Protein AF-A0A416Z8F8-F1 (afdb_monomer)

pLDDT: mean 93.81, std 5.8, range [64.12, 98.81]

Radius of gyration: 22.12 Å; Cα contacts (8 Å, |Δi|>4): 470; chains: 1; bounding box: 51×38×60 Å

Nearest PDB structures (foldseek):
  2fia-assembly1_A  TM=8.815E-01  e=7.615E-10  Enterococcus faecalis V583
  1j4j-assembly2_B  TM=7.066E-01  e=5.578E-10  Pseudomonas amygdali pv. tabaci
  8iym-assembly3_C  TM=8.122E-01  e=6.737E-08  Helicobacter pylori 26695
  8iym-assembly1_A  TM=7.956E-01  e=7.630E-08  Helicobacter pylori 26695
  7ypv-assembly1_B  TM=6.732E-01  e=1.611E-07  Streptomyces lavendulae subsp. lavendulae

Foldseek 3Di:
DKDKDFDDPVCLVLVQVLVVQVQVCVVVVVFQFQDHPPQPDHSVVQVVLSVVSQKMFIDDPNHTFWIKGKDLDDDPLCPPFPDPDDDPSQQEIEIGDTTGRPPDPDPCSSVVVVVVNCVVSVVSNHQKYKYKTFPRRVVVVVVVVVVVKDFRAWTQDCDRNNHRTGITMIMDGHFQKDWDALVCLVLCLLQQVQVQVVCLVPPPVQNPCPPVDDSVVVSNVVSVCRVVVQKIKMFGADPVGTQWIWMWGDDPVRDTDTDDTTGHPVCPPVCNSVD

Solvent-accessible surface area (backbone atoms only — not comparable to full-atom values): 15498 Å² total; per-residue (Å²): 120,74,50,75,46,74,55,55,83,86,46,47,66,51,52,40,50,38,42,54,48,47,36,50,32,35,78,70,63,77,40,50,61,79,63,44,82,98,60,34,77,47,60,68,55,53,52,55,28,45,75,72,68,28,24,31,32,31,34,43,89,90,38,72,44,28,37,32,33,54,44,58,74,75,60,76,82,56,65,92,56,74,63,95,64,94,69,62,57,79,28,32,29,28,57,40,77,74,45,61,31,81,82,54,88,66,86,58,56,65,59,53,50,54,52,48,52,55,53,52,24,49,77,60,64,17,44,36,38,40,37,72,44,35,65,73,19,58,67,59,54,53,52,40,44,75,72,63,33,40,79,65,50,72,41,80,39,69,54,76,86,40,73,83,36,44,36,30,36,31,41,36,75,55,77,56,64,44,75,64,56,38,89,52,31,68,67,46,50,67,42,54,50,52,51,23,58,50,40,29,71,72,38,90,89,36,58,81,47,46,64,87,56,57,69,68,62,52,32,50,52,52,17,50,30,40,71,71,64,41,32,51,42,38,32,34,49,52,100,93,39,67,47,24,39,36,31,33,38,52,43,98,84,81,49,68,44,83,76,44,79,45,57,34,79,92,54,56,91,71,54,63,90,78,109

Sequence (275 aa):
MSTIRKAACADLDAVCRIYDQIHTAEERGEAAIGWQRGVYPERETAEAALARGDLFVQEQNGEIVGTAILNQTQVDSYAGANWRYDAPDSEVMVLHTLVIDPEAKSRGLGRAFAAFYEGYALAHGCRYLRIDTNARNARARRFYQKLGYAEIGVVPCMFNGIAGVQLVLLEKRLPPLRQITADEAPRLRACVQALSEHHNRVSVNFKGSYPSRPYDKTLSLFAQALEENVSRIAVIEEDSGIVGFCKVDLHGDGTGKLDYLVVLPQCRGRKYGKA

Secondary structure (DSSP, 8-state):
-EEEEE--GGGHHHHHHHHHHHHHHHHTTS-----BTTTBS-HHHHHHHHHHT-EEEEEETTEEEEEEEEES---GGGTT---SS---GGGEEEEEEEEE-TT---TTHHHHHHHHHHHHHHHTT--EEEEEEETT-HHHHHHHHHHTPEEEEEEEEEETTEEEEEEEEEEEEPP-EEEPPGGGGGGGHHHHHHHHHHHHHH-SSSTTTSSSS-HHHHHHHHHHHHHTTSEEEEEEEETTEEEEEEEEEEPTTS-EEEEEEEE-GGGTTSSTTT-

Mean predicted aligned error: 5.48 Å

Structure (mmCIF, N/CA/C/O backbone):
data_AF-A0A416Z8F8-F1
#
_entry.id   AF-A0A416Z8F8-F1
#
loop_
_atom_site.group_PDB
_atom_site.id
_atom_site.type_symbol
_atom_site.label_atom_id
_atom_site.label_alt_id
_atom_site.label_comp_id
_atom_site.label_asym_id
_atom_site.label_entity_id
_atom_site.label_seq_id
_atom_site.pdbx_PDB_ins_code
_atom_site.Cartn_x
_atom_site.Cartn_y
_atom_site.Cartn_z
_atom_site.occupancy
_atom_site.B_iso_or_equiv
_atom_site.auth_seq_id
_atom_site.auth_comp_id
_atom_site.auth_asym_id
_atom_site.auth_atom_id
_atom_site.pdbx_PDB_model_num
ATOM 1 N N . MET A 1 1 ? -11.459 12.961 -8.371 1.00 71.62 1 MET A N 1
ATOM 2 C CA . MET A 1 1 ? -10.818 12.047 -7.390 1.00 71.62 1 MET A CA 1
ATOM 3 C C . MET A 1 1 ? -10.063 10.978 -8.168 1.00 71.62 1 MET A C 1
ATOM 5 O O . MET A 1 1 ? -10.473 10.707 -9.287 1.00 71.62 1 MET A O 1
ATOM 9 N N . SER A 1 2 ? -8.968 10.424 -7.636 1.00 87.38 2 SER A N 1
ATOM 10 C CA . SER A 1 2 ? -8.315 9.254 -8.248 1.00 87.38 2 SER A CA 1
ATOM 11 C C . SER A 1 2 ? -8.727 7.976 -7.528 1.00 87.38 2 SER A C 1
ATOM 13 O O . SER A 1 2 ? -8.764 7.978 -6.296 1.00 87.38 2 SER A O 1
ATOM 15 N N . THR A 1 3 ? -8.962 6.903 -8.267 1.00 94.88 3 THR A N 1
ATOM 16 C CA . THR A 1 3 ? -9.267 5.562 -7.755 1.00 94.88 3 THR A CA 1
ATOM 17 C C . THR A 1 3 ? -8.143 4.602 -8.131 1.00 94.88 3 THR A C 1
ATOM 19 O O . THR A 1 3 ? -7.443 4.816 -9.116 1.00 94.88 3 THR A O 1
ATOM 22 N N . ILE A 1 4 ? -7.919 3.568 -7.320 1.00 98.00 4 ILE A N 1
ATOM 23 C CA . ILE A 1 4 ? -6.961 2.500 -7.627 1.00 98.00 4 ILE A CA 1
ATOM 24 C C . ILE A 1 4 ? -7.729 1.188 -7.611 1.00 98.00 4 ILE A C 1
ATOM 26 O O . ILE A 1 4 ? -8.494 0.930 -6.680 1.00 98.00 4 ILE A O 1
ATOM 30 N N . ARG A 1 5 ? -7.560 0.392 -8.662 1.00 97.69 5 ARG A N 1
ATOM 31 C CA . ARG A 1 5 ? -8.297 -0.855 -8.884 1.00 97.69 5 ARG A CA 1
ATOM 32 C C . ARG A 1 5 ? -7.417 -1.874 -9.597 1.00 97.69 5 ARG A C 1
ATOM 34 O O . ARG A 1 5 ? -6.406 -1.507 -10.194 1.00 97.69 5 ARG A O 1
ATOM 41 N N . LYS A 1 6 ? -7.818 -3.148 -9.556 1.00 98.38 6 LYS A N 1
ATOM 42 C CA . LYS A 1 6 ? -7.245 -4.151 -10.460 1.00 98.38 6 LYS A CA 1
ATOM 43 C C . LYS A 1 6 ? -7.457 -3.709 -11.909 1.00 98.38 6 LYS A C 1
ATOM 45 O O . LYS A 1 6 ? -8.498 -3.129 -12.241 1.00 98.38 6 LYS A O 1
ATOM 50 N N . ALA A 1 7 ? -6.455 -3.959 -12.737 1.00 98.50 7 ALA A N 1
ATOM 51 C CA . ALA A 1 7 ? -6.528 -3.707 -14.163 1.00 98.50 7 ALA A CA 1
ATOM 52 C C . ALA A 1 7 ? -7.478 -4.702 -14.845 1.00 98.50 7 ALA A C 1
ATOM 54 O O . ALA A 1 7 ? -7.629 -5.845 -14.410 1.00 98.50 7 ALA A O 1
ATOM 55 N N . ALA A 1 8 ? -8.096 -4.258 -15.930 1.00 98.25 8 ALA A N 1
ATOM 56 C CA . ALA A 1 8 ? -8.807 -5.073 -16.901 1.00 98.25 8 ALA A CA 1
ATOM 57 C C . ALA A 1 8 ? -8.028 -5.090 -18.225 1.00 98.25 8 ALA A C 1
ATOM 59 O O . ALA A 1 8 ? -7.151 -4.257 -18.450 1.00 98.25 8 ALA A O 1
ATOM 60 N N . CYS A 1 9 ? -8.384 -5.992 -19.145 1.00 98.31 9 CYS A N 1
ATOM 61 C CA . CYS A 1 9 ? -7.736 -6.067 -20.463 1.00 98.31 9 CYS A CA 1
ATOM 62 C C . CYS A 1 9 ? -7.759 -4.727 -21.217 1.00 98.31 9 CYS A C 1
ATOM 64 O O . CYS A 1 9 ? -6.795 -4.394 -21.897 1.00 98.31 9 CYS A O 1
ATOM 66 N N . ALA A 1 10 ? -8.830 -3.943 -21.056 1.00 98.12 10 ALA A N 1
ATOM 67 C CA . ALA A 1 10 ? -8.974 -2.631 -21.685 1.00 98.12 10 ALA A CA 1
ATOM 68 C C . ALA A 1 10 ? -7.966 -1.579 -21.176 1.00 98.12 10 ALA A C 1
ATOM 70 O O . ALA A 1 10 ? -7.756 -0.574 -21.846 1.00 98.12 10 ALA A O 1
ATOM 71 N N . ASP A 1 11 ? -7.329 -1.796 -20.019 1.00 98.56 11 ASP A N 1
ATOM 72 C CA . ASP A 1 11 ? -6.343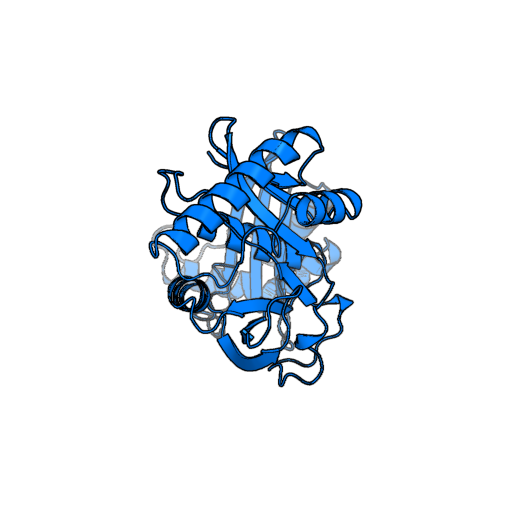 -0.860 -19.468 1.00 98.56 11 ASP A CA 1
ATOM 73 C C . ASP A 1 11 ? -4.924 -1.089 -20.028 1.00 98.56 11 ASP A C 1
ATOM 75 O O . ASP A 1 11 ? -4.052 -0.239 -19.838 1.00 98.56 11 ASP A O 1
ATOM 79 N N . LEU A 1 12 ? -4.665 -2.218 -20.708 1.00 98.69 12 LEU A N 1
ATOM 80 C CA . LEU A 1 12 ? -3.314 -2.610 -21.141 1.00 98.69 12 LEU A CA 1
ATOM 81 C C . LEU A 1 12 ? -2.660 -1.578 -22.058 1.00 98.69 12 LEU A C 1
ATOM 83 O O . LEU A 1 12 ? -1.484 -1.272 -21.878 1.00 98.69 12 LEU A O 1
ATOM 87 N N . ASP A 1 13 ? -3.411 -1.008 -22.999 1.00 98.56 13 ASP A N 1
ATOM 88 C CA . ASP A 1 13 ? -2.882 0.001 -23.921 1.00 98.56 13 ASP A CA 1
ATOM 89 C C . ASP A 1 13 ? -2.405 1.246 -23.161 1.00 98.56 13 ASP A C 1
ATOM 91 O O . ASP A 1 13 ? -1.333 1.786 -23.438 1.00 98.56 13 ASP A O 1
ATOM 95 N N . ALA A 1 14 ? -3.155 1.664 -22.138 1.00 98.44 14 ALA A N 1
ATOM 96 C CA . ALA A 1 14 ? -2.778 2.796 -21.304 1.00 98.44 14 ALA A CA 1
ATOM 97 C C . ALA A 1 14 ? -1.584 2.473 -20.390 1.00 98.44 14 ALA A C 1
ATOM 99 O O . ALA A 1 14 ? -0.729 3.331 -20.183 1.00 98.44 14 ALA A O 1
ATOM 100 N N . VAL A 1 15 ? -1.484 1.241 -19.882 1.00 98.75 15 VAL A N 1
ATOM 101 C CA . VAL A 1 15 ? -0.316 0.773 -19.118 1.00 98.75 15 VAL A CA 1
ATOM 102 C C . VAL A 1 15 ? 0.945 0.766 -19.988 1.00 98.75 15 VAL A C 1
ATOM 104 O O . VAL A 1 15 ? 1.967 1.305 -19.565 1.00 98.75 15 VAL A O 1
ATOM 107 N N . CYS A 1 16 ? 0.866 0.235 -21.212 1.00 98.38 16 CYS A N 1
ATOM 108 C CA . CYS A 1 16 ? 1.988 0.218 -22.157 1.00 98.38 16 CYS A CA 1
ATOM 109 C C . CYS A 1 16 ? 2.444 1.638 -22.504 1.00 98.38 16 CYS A C 1
ATOM 111 O O . CYS A 1 16 ? 3.634 1.933 -22.459 1.00 98.38 16 CYS A O 1
ATOM 113 N N . ARG A 1 17 ? 1.495 2.554 -22.739 1.00 98.38 17 ARG A N 1
ATOM 114 C CA . ARG A 1 17 ? 1.790 3.975 -22.962 1.00 98.38 17 ARG A CA 1
ATOM 115 C C . ARG A 1 17 ? 2.578 4.594 -21.799 1.00 98.38 17 ARG A C 1
ATOM 117 O O . ARG A 1 17 ? 3.519 5.345 -22.039 1.00 98.38 17 ARG A O 1
ATOM 124 N N . ILE A 1 18 ? 2.225 4.276 -20.550 1.00 98.44 18 ILE A N 1
ATOM 125 C CA . ILE A 1 18 ? 2.954 4.769 -19.369 1.00 98.44 18 ILE A CA 1
ATOM 126 C C . ILE A 1 18 ? 4.379 4.198 -19.320 1.00 98.44 18 ILE A C 1
ATOM 128 O O . ILE A 1 18 ? 5.312 4.937 -18.995 1.00 98.44 18 ILE A O 1
ATOM 132 N N . TYR A 1 19 ? 4.565 2.914 -19.648 1.00 98.44 19 TYR A N 1
ATOM 133 C CA . TYR A 1 19 ? 5.898 2.305 -19.761 1.00 98.44 19 TYR A CA 1
ATOM 134 C C . TYR A 1 19 ? 6.739 3.009 -20.832 1.00 98.44 19 TYR A C 1
ATOM 136 O O . TYR A 1 19 ? 7.840 3.479 -20.538 1.00 98.44 19 TYR A O 1
ATOM 144 N N . ASP A 1 20 ? 6.173 3.228 -22.018 1.00 98.12 20 ASP A N 1
ATOM 145 C CA . ASP A 1 20 ? 6.852 3.926 -23.107 1.00 98.12 20 ASP A CA 1
ATOM 146 C C . ASP A 1 20 ? 7.263 5.356 -22.738 1.00 98.12 20 ASP A C 1
ATOM 148 O O . ASP A 1 20 ? 8.359 5.810 -23.092 1.00 98.12 20 ASP A O 1
ATOM 152 N N . GLN A 1 21 ? 6.402 6.081 -22.022 1.00 97.81 21 GLN A N 1
ATOM 153 C CA . GLN A 1 21 ? 6.686 7.440 -21.566 1.00 97.81 21 GLN A CA 1
ATOM 154 C C . GLN A 1 21 ? 7.805 7.470 -20.527 1.00 97.81 21 GLN A C 1
ATOM 156 O O . GLN A 1 21 ? 8.687 8.326 -20.611 1.00 97.81 21 GLN A O 1
ATOM 161 N N . ILE A 1 22 ? 7.810 6.548 -19.557 1.00 97.25 22 ILE A N 1
ATOM 162 C CA . ILE A 1 22 ? 8.874 6.529 -18.550 1.00 97.25 22 ILE A CA 1
ATOM 163 C C . ILE A 1 22 ? 10.210 6.061 -19.141 1.00 97.25 22 ILE A C 1
ATOM 165 O O . ILE A 1 22 ? 11.249 6.597 -18.758 1.00 97.25 22 ILE A O 1
ATOM 169 N N . HIS A 1 23 ? 10.205 5.149 -20.120 1.00 98.19 23 HIS A N 1
ATOM 170 C CA . HIS A 1 23 ? 11.405 4.824 -20.896 1.00 98.19 23 HIS A CA 1
ATOM 171 C C . HIS A 1 23 ? 11.905 6.035 -21.679 1.00 98.19 23 HIS A C 1
ATOM 173 O O . HIS A 1 23 ? 13.094 6.329 -21.638 1.00 98.19 23 HIS A O 1
ATOM 179 N N . THR A 1 24 ? 11.006 6.793 -22.313 1.00 98.00 24 THR A N 1
ATOM 180 C CA . THR A 1 24 ? 11.371 8.028 -23.029 1.00 98.00 24 THR A CA 1
ATOM 181 C C . THR A 1 24 ? 12.021 9.040 -22.083 1.00 98.00 24 THR A C 1
ATOM 183 O O . THR A 1 24 ? 13.030 9.656 -22.422 1.00 98.00 24 THR A O 1
ATOM 186 N N . ALA A 1 25 ? 11.471 9.201 -20.877 1.00 96.81 25 ALA A N 1
ATOM 187 C CA . ALA A 1 25 ? 12.042 10.072 -19.854 1.00 96.81 25 ALA A CA 1
ATOM 188 C C . ALA A 1 25 ? 13.426 9.581 -19.380 1.00 96.81 25 ALA A C 1
ATOM 190 O O . ALA A 1 25 ? 14.315 10.399 -19.144 1.00 96.81 25 ALA A O 1
ATOM 191 N N . GLU A 1 26 ? 13.637 8.265 -19.264 1.00 96.38 26 GLU A N 1
ATOM 192 C CA . GLU A 1 26 ? 14.948 7.672 -18.959 1.00 96.38 26 GLU A CA 1
ATOM 193 C C . GLU A 1 26 ? 15.966 7.954 -20.075 1.00 96.38 26 GLU A C 1
ATOM 195 O O . GLU A 1 26 ? 17.070 8.421 -19.805 1.00 96.38 26 GLU A O 1
ATOM 200 N N . GLU A 1 27 ? 15.582 7.724 -21.333 1.00 97.88 27 GLU A N 1
ATOM 201 C CA . GLU A 1 27 ? 16.415 7.928 -22.527 1.00 97.88 27 GLU A CA 1
ATOM 202 C C . GLU A 1 27 ? 16.825 9.400 -22.696 1.00 97.88 27 GLU A C 1
ATOM 204 O O . GLU A 1 27 ? 17.933 9.696 -23.144 1.00 97.88 27 GLU A O 1
ATOM 209 N N . ARG A 1 28 ? 15.957 10.332 -22.286 1.00 97.19 28 ARG A N 1
ATOM 210 C CA . ARG A 1 28 ? 16.229 11.779 -22.271 1.00 97.19 28 ARG A CA 1
ATOM 211 C C . ARG A 1 28 ? 17.005 12.257 -21.039 1.00 97.19 28 ARG A C 1
ATOM 213 O O . ARG A 1 28 ? 17.372 13.428 -20.977 1.00 97.19 28 ARG A O 1
ATOM 220 N N . GLY A 1 29 ? 17.246 11.391 -20.052 1.00 94.88 29 GLY A N 1
ATOM 221 C CA . GLY A 1 29 ? 17.891 11.756 -18.785 1.00 94.88 29 GLY A CA 1
ATOM 222 C C . GLY A 1 29 ? 17.014 12.593 -17.842 1.00 94.88 29 GLY A C 1
ATOM 223 O O . GLY A 1 29 ? 17.516 13.188 -16.888 1.00 94.88 29 GLY A O 1
ATOM 224 N N . GLU A 1 30 ? 15.706 12.649 -18.091 1.00 94.19 30 GLU A N 1
ATOM 225 C CA . GLU A 1 30 ? 14.706 13.302 -17.234 1.00 94.19 30 GLU A CA 1
ATOM 226 C C . GLU A 1 30 ? 14.327 12.409 -16.035 1.00 94.19 30 GLU A C 1
ATOM 228 O O . GLU A 1 30 ? 13.902 12.890 -14.977 1.00 94.19 30 GLU A O 1
ATOM 233 N N . ALA A 1 31 ? 14.517 11.097 -16.193 1.00 93.38 31 ALA A N 1
ATOM 234 C CA . ALA A 1 31 ? 14.414 10.077 -15.162 1.00 93.38 31 ALA A CA 1
ATOM 235 C C . ALA A 1 31 ? 15.747 9.315 -15.001 1.00 93.38 31 ALA A C 1
ATOM 237 O O . ALA A 1 31 ? 16.661 9.433 -15.812 1.00 93.38 31 ALA A O 1
ATOM 238 N N . ALA A 1 32 ? 15.870 8.583 -13.892 1.00 94.00 32 ALA A N 1
ATOM 239 C CA . ALA A 1 32 ? 17.014 7.711 -13.607 1.00 94.00 32 ALA A CA 1
ATOM 240 C C . ALA A 1 32 ? 16.530 6.433 -12.903 1.00 94.00 32 ALA A C 1
ATOM 242 O O . ALA A 1 32 ? 16.957 6.098 -11.797 1.00 94.00 32 ALA A O 1
ATOM 243 N N . ILE A 1 33 ? 15.541 5.771 -13.490 1.00 94.12 33 ILE A N 1
ATOM 244 C CA . ILE A 1 33 ? 14.810 4.655 -12.900 1.00 94.12 33 ILE A CA 1
ATOM 245 C C . ILE A 1 33 ? 15.509 3.305 -13.056 1.00 94.12 33 ILE A C 1
ATOM 247 O O . ILE A 1 33 ? 15.303 2.441 -12.206 1.00 94.12 33 ILE A O 1
ATOM 251 N N . GLY A 1 34 ? 16.378 3.126 -14.057 1.00 94.62 34 GLY A N 1
ATOM 252 C CA . GLY A 1 34 ? 17.062 1.840 -14.260 1.00 94.62 34 GLY A CA 1
ATOM 253 C C . GLY A 1 34 ? 16.463 0.927 -15.320 1.00 94.62 34 GLY A C 1
ATOM 254 O O . GLY A 1 34 ? 17.020 -0.143 -15.536 1.00 94.62 34 GLY A O 1
ATOM 255 N N . TRP A 1 35 ? 15.350 1.312 -15.938 1.00 96.25 35 TRP A N 1
ATOM 256 C CA . TRP A 1 35 ? 14.627 0.496 -16.915 1.00 96.25 35 TRP A CA 1
ATOM 257 C C . TRP A 1 35 ? 15.127 0.740 -18.337 1.00 96.25 35 TRP A C 1
ATOM 259 O O . TRP A 1 35 ? 15.674 1.802 -18.634 1.00 96.25 35 TRP A O 1
ATOM 269 N N . GLN A 1 36 ? 14.971 -0.263 -19.196 1.00 97.06 36 GLN A N 1
ATOM 270 C CA . GLN A 1 36 ? 15.453 -0.249 -20.574 1.00 97.06 36 GLN A CA 1
ATOM 271 C C . GLN A 1 36 ? 14.318 -0.690 -21.494 1.00 97.06 36 GLN A C 1
ATOM 273 O O . GLN A 1 36 ? 13.746 -1.761 -21.287 1.00 97.06 36 GLN A O 1
ATOM 278 N N . ARG A 1 37 ? 14.015 0.133 -22.500 1.00 97.38 37 ARG A N 1
ATOM 279 C CA . ARG A 1 37 ? 13.029 -0.188 -23.533 1.00 97.38 37 ARG A CA 1
ATOM 280 C C . ARG A 1 37 ? 13.432 -1.449 -24.293 1.00 97.38 37 ARG A C 1
ATOM 282 O O . ARG A 1 37 ? 14.610 -1.647 -24.589 1.00 97.38 37 ARG A O 1
ATOM 289 N N . GLY A 1 38 ? 12.452 -2.280 -24.621 1.00 96.94 38 GLY A N 1
ATOM 290 C CA . GLY A 1 38 ? 12.638 -3.592 -25.234 1.00 96.94 38 GLY A CA 1
ATOM 291 C C . GLY A 1 38 ? 13.190 -4.647 -24.272 1.00 96.94 38 GLY A C 1
ATOM 292 O O . GLY A 1 38 ? 13.509 -5.748 -24.713 1.00 96.94 38 GLY A O 1
ATOM 293 N N . VAL A 1 39 ? 13.334 -4.322 -22.981 1.00 97.00 39 VAL A N 1
ATOM 294 C CA . VAL A 1 39 ? 13.837 -5.245 -21.952 1.00 97.00 39 VAL A CA 1
ATOM 295 C C . VAL A 1 39 ? 12.866 -5.310 -20.781 1.00 97.00 39 VAL A C 1
ATOM 297 O O . VAL A 1 39 ? 12.361 -6.386 -20.471 1.00 97.00 39 VAL A O 1
ATOM 300 N N . TYR A 1 40 ? 12.608 -4.180 -20.110 1.00 96.25 40 TYR A N 1
ATOM 301 C CA . TYR A 1 40 ? 11.735 -4.146 -18.938 1.00 96.25 40 TYR A CA 1
ATOM 302 C C . TYR A 1 40 ? 11.322 -2.724 -18.516 1.00 96.25 40 TYR A C 1
ATOM 304 O O . TYR A 1 40 ? 12.180 -1.833 -18.496 1.00 96.25 40 TYR A O 1
ATOM 312 N N . PRO A 1 41 ? 10.083 -2.519 -18.021 1.00 96.94 41 PRO A N 1
ATOM 313 C CA . PRO A 1 41 ? 8.911 -3.371 -18.224 1.00 96.94 41 PRO A CA 1
ATOM 314 C C . PRO A 1 41 ? 8.333 -3.157 -19.626 1.00 96.94 41 PRO A C 1
ATOM 316 O O . PRO A 1 41 ? 8.345 -2.042 -20.133 1.00 96.94 41 PRO A O 1
ATOM 319 N N . GLU A 1 42 ? 7.786 -4.212 -20.217 1.00 97.25 42 GLU A N 1
ATOM 320 C CA . GLU A 1 42 ? 7.173 -4.187 -21.554 1.00 97.25 42 GLU A CA 1
ATOM 321 C C . GLU A 1 42 ? 5.703 -4.626 -21.489 1.00 97.25 42 GLU A C 1
ATOM 323 O O . GLU A 1 42 ? 5.187 -4.971 -20.417 1.00 97.25 42 GLU A O 1
ATOM 328 N N . ARG A 1 43 ? 5.010 -4.644 -22.633 1.00 98.25 43 ARG A N 1
ATOM 329 C CA . ARG A 1 43 ? 3.621 -5.123 -22.727 1.00 98.25 43 ARG A CA 1
ATOM 330 C C . ARG A 1 43 ? 3.451 -6.507 -22.104 1.00 98.25 43 ARG A C 1
ATOM 332 O O . ARG A 1 43 ? 2.531 -6.713 -21.317 1.00 98.25 43 ARG A O 1
ATOM 339 N N . GLU A 1 44 ? 4.371 -7.422 -22.379 1.00 98.25 44 GLU A N 1
ATOM 340 C CA . GLU A 1 44 ? 4.363 -8.787 -21.855 1.00 98.25 44 GLU A CA 1
ATOM 341 C C . GLU A 1 44 ? 4.451 -8.803 -20.322 1.00 98.25 44 GLU A C 1
ATOM 343 O O . GLU A 1 44 ? 3.865 -9.668 -19.670 1.00 98.25 44 GLU A O 1
ATOM 348 N N . THR A 1 45 ? 5.132 -7.816 -19.722 1.00 97.88 45 THR A N 1
ATOM 349 C CA . THR A 1 45 ? 5.183 -7.654 -18.259 1.00 97.88 45 THR A CA 1
ATOM 350 C C . THR A 1 45 ? 3.792 -7.344 -17.704 1.00 97.88 45 THR A C 1
ATOM 352 O O . THR A 1 45 ? 3.363 -7.967 -16.729 1.00 97.88 45 THR A O 1
ATOM 355 N N . ALA A 1 46 ? 3.065 -6.422 -18.344 1.00 98.50 46 ALA A N 1
ATOM 356 C CA . ALA A 1 46 ? 1.705 -6.065 -17.953 1.00 98.50 46 ALA A CA 1
ATOM 357 C C . ALA A 1 46 ? 0.706 -7.200 -18.221 1.00 98.50 46 ALA A C 1
ATOM 359 O O . ALA A 1 46 ? -0.133 -7.486 -17.372 1.00 98.50 46 ALA A O 1
ATOM 360 N N . GLU A 1 47 ? 0.804 -7.885 -19.359 1.00 98.75 47 GLU A N 1
ATOM 361 C CA . GLU A 1 47 ? -0.080 -9.000 -19.715 1.00 98.75 47 GLU A CA 1
ATOM 362 C C . GLU A 1 47 ? 0.085 -10.187 -18.763 1.00 98.75 47 GLU A C 1
ATOM 364 O O . GLU A 1 47 ? -0.907 -10.726 -18.266 1.00 98.75 47 GLU A O 1
ATOM 369 N N . ALA A 1 48 ? 1.327 -10.549 -18.426 1.00 98.25 48 ALA A N 1
ATOM 370 C CA . ALA A 1 48 ? 1.596 -11.592 -17.443 1.00 98.25 48 ALA A CA 1
ATOM 371 C C . ALA A 1 48 ? 1.044 -11.220 -16.058 1.00 98.25 48 ALA A C 1
ATOM 373 O O . ALA A 1 48 ? 0.497 -12.073 -15.357 1.00 98.25 48 ALA A O 1
ATOM 374 N N . ALA A 1 49 ? 1.160 -9.949 -15.665 1.00 98.44 49 ALA A N 1
ATOM 375 C CA . ALA A 1 49 ? 0.615 -9.458 -14.406 1.00 98.44 49 ALA A CA 1
ATOM 376 C C . ALA A 1 49 ? -0.924 -9.442 -14.381 1.00 98.44 49 ALA A C 1
ATOM 378 O O . ALA A 1 49 ? -1.575 -9.867 -13.421 1.00 98.44 49 ALA A O 1
ATOM 379 N N . LEU A 1 50 ? -1.537 -9.025 -15.487 1.00 98.69 50 LEU A N 1
ATOM 380 C CA . LEU A 1 50 ? -2.981 -9.071 -15.659 1.00 98.69 50 LEU A CA 1
ATOM 381 C C . LEU A 1 50 ? -3.503 -10.511 -15.557 1.00 98.69 50 LEU A C 1
ATOM 383 O O . LEU A 1 50 ? -4.470 -10.754 -14.838 1.00 98.69 50 LEU A O 1
ATOM 387 N N . ALA A 1 51 ? -2.836 -11.468 -16.209 1.00 98.56 51 ALA A N 1
ATOM 388 C CA . ALA A 1 51 ? -3.212 -12.880 -16.179 1.00 98.56 51 ALA A CA 1
ATOM 389 C C . ALA A 1 51 ? -3.145 -13.488 -14.766 1.00 98.56 51 ALA A C 1
ATOM 391 O O . ALA A 1 51 ? -3.980 -14.319 -14.412 1.00 98.56 51 ALA A O 1
ATOM 392 N N . ARG A 1 52 ? -2.191 -13.048 -13.933 1.00 97.81 52 ARG A N 1
ATOM 393 C CA . ARG A 1 52 ? -2.108 -13.432 -12.510 1.00 97.81 52 ARG A CA 1
ATOM 394 C C . ARG A 1 52 ? -3.088 -12.667 -11.615 1.00 97.81 52 ARG A C 1
ATOM 396 O O . ARG A 1 52 ? -3.274 -13.033 -10.457 1.00 97.81 52 ARG A O 1
ATOM 403 N N . GLY A 1 53 ? -3.714 -11.608 -12.127 1.00 97.94 53 GLY A N 1
ATOM 404 C CA . GLY A 1 53 ? -4.603 -10.738 -11.365 1.00 97.94 53 GLY A CA 1
ATOM 405 C C . GLY A 1 53 ? -3.876 -9.864 -10.340 1.00 97.94 53 GLY A C 1
ATOM 406 O O . GLY A 1 53 ? -4.493 -9.496 -9.333 1.00 97.94 53 GLY A O 1
ATOM 407 N N . ASP A 1 54 ? -2.597 -9.558 -10.581 1.00 98.19 54 ASP A N 1
ATOM 408 C CA . ASP A 1 54 ? -1.738 -8.737 -9.718 1.00 98.19 54 ASP A CA 1
ATOM 409 C C . ASP A 1 54 ? -1.402 -7.352 -10.310 1.00 98.19 54 ASP A C 1
ATOM 411 O O . ASP A 1 54 ? -0.748 -6.554 -9.642 1.00 98.19 54 ASP A O 1
ATOM 415 N N . LEU A 1 55 ? -1.896 -7.022 -11.512 1.00 98.81 55 LEU A N 1
ATOM 416 C CA . LEU A 1 55 ? -1.780 -5.688 -12.112 1.00 98.81 55 LEU A CA 1
ATOM 417 C C . LEU A 1 55 ? -2.839 -4.719 -11.560 1.00 98.81 55 LEU A C 1
ATOM 419 O O . LEU A 1 55 ? -4.041 -5.001 -11.585 1.00 98.81 55 LEU A O 1
ATOM 423 N N . PHE A 1 56 ? -2.400 -3.540 -11.125 1.00 98.81 56 PHE A N 1
ATOM 424 C CA . PHE A 1 56 ? -3.250 -2.465 -10.617 1.00 98.81 56 PHE A CA 1
ATOM 425 C C . PHE A 1 56 ? -3.029 -1.180 -11.399 1.00 98.81 56 PHE A C 1
ATOM 427 O O . PHE A 1 56 ? -1.900 -0.828 -11.732 1.00 98.81 56 PHE A O 1
ATOM 434 N N . VAL A 1 57 ? -4.111 -0.436 -11.612 1.00 98.75 57 VAL A N 1
ATOM 435 C CA . VAL A 1 57 ? -4.091 0.872 -12.265 1.00 98.75 57 VAL A CA 1
ATOM 436 C C . VAL A 1 57 ? -4.658 1.947 -11.353 1.00 98.75 57 VAL A C 1
ATOM 438 O O . VAL A 1 57 ? -5.585 1.709 -10.576 1.00 98.75 57 VAL A O 1
ATOM 441 N N . GLN A 1 58 ? -4.092 3.144 -11.464 1.00 98.12 58 GLN A N 1
ATOM 442 C CA . GLN A 1 58 ? -4.618 4.359 -10.865 1.00 98.12 58 GLN A CA 1
ATOM 443 C C . GLN A 1 58 ? -5.335 5.168 -11.940 1.00 98.12 58 GLN A C 1
ATOM 445 O O . GLN A 1 58 ? -4.712 5.628 -12.893 1.00 98.12 58 GLN A O 1
ATOM 450 N N . GLU A 1 59 ? -6.633 5.366 -11.758 1.00 96.69 59 GLU A N 1
ATOM 451 C CA . GLU A 1 59 ? -7.493 6.113 -12.665 1.00 96.69 59 GLU A CA 1
ATOM 452 C C . GLU A 1 59 ? -7.792 7.496 -12.077 1.00 96.69 59 GLU A C 1
ATOM 454 O O . GLU A 1 59 ? -8.088 7.637 -10.888 1.00 96.69 59 GLU A O 1
ATOM 459 N N . GLN A 1 60 ? -7.704 8.545 -12.889 1.00 94.56 60 GLN A N 1
ATOM 460 C CA . GLN A 1 60 ? -8.073 9.906 -12.521 1.00 94.56 60 GLN A CA 1
ATOM 461 C C . GLN A 1 60 ? -8.806 10.555 -13.695 1.00 94.56 60 GLN A C 1
ATOM 463 O O . GLN A 1 60 ? -8.255 10.679 -14.777 1.00 94.56 60 GLN A O 1
ATOM 468 N N . ASN A 1 61 ? -10.043 11.006 -13.459 1.00 91.12 61 ASN A N 1
ATOM 469 C CA . ASN A 1 61 ? -10.888 11.653 -14.474 1.00 91.12 61 ASN A CA 1
ATOM 470 C C . ASN A 1 61 ? -11.111 10.793 -15.740 1.00 91.12 61 ASN A C 1
ATOM 472 O O . ASN A 1 61 ? -11.182 11.334 -16.837 1.00 91.12 61 ASN A O 1
ATOM 476 N N . GLY A 1 62 ? -11.220 9.468 -15.581 1.00 91.31 62 GLY A N 1
ATOM 477 C CA . GLY A 1 62 ? -11.398 8.523 -16.690 1.00 91.31 62 GLY A CA 1
ATOM 478 C C . GLY A 1 62 ? -10.105 8.129 -17.411 1.00 91.31 62 GLY A C 1
ATOM 479 O O . GLY A 1 62 ? -10.154 7.328 -18.337 1.00 91.31 62 GLY A O 1
ATOM 480 N N . GLU A 1 63 ? -8.951 8.655 -16.992 1.00 95.12 63 GLU A N 1
ATOM 481 C CA . GLU A 1 63 ? -7.649 8.331 -17.576 1.00 95.12 63 GLU A CA 1
ATOM 482 C C . GLU A 1 63 ? -6.808 7.487 -16.618 1.00 95.12 63 GLU A C 1
ATOM 484 O O . GLU A 1 63 ? -6.750 7.755 -15.414 1.00 95.12 63 GLU A O 1
ATOM 489 N N . ILE A 1 64 ? -6.106 6.486 -17.150 1.00 97.88 64 ILE A N 1
ATOM 490 C CA . ILE A 1 64 ? -5.103 5.740 -16.388 1.00 97.88 64 ILE A CA 1
ATOM 491 C C . ILE A 1 64 ? -3.830 6.581 -16.297 1.00 97.88 64 ILE A C 1
ATOM 493 O O . ILE A 1 64 ? -3.195 6.872 -17.308 1.00 97.88 64 ILE A O 1
ATOM 497 N N . VAL A 1 65 ? -3.464 6.952 -15.069 1.00 97.75 65 VAL A N 1
ATOM 498 C CA . VAL A 1 65 ? -2.346 7.858 -14.745 1.00 97.75 65 VAL A CA 1
ATOM 499 C C . VAL A 1 65 ? -1.240 7.181 -13.934 1.00 97.75 65 VAL A C 1
ATOM 501 O O . VAL A 1 65 ? -0.267 7.821 -13.535 1.00 97.75 65 VAL A O 1
ATOM 504 N N . GLY A 1 66 ? -1.375 5.892 -13.641 1.00 98.12 66 GLY A N 1
ATOM 505 C CA . GLY A 1 66 ? -0.355 5.131 -12.935 1.00 98.12 66 GLY A CA 1
ATOM 506 C C . GLY A 1 66 ? -0.654 3.645 -12.927 1.00 98.12 66 GLY A C 1
ATOM 507 O O . GLY A 1 66 ? -1.797 3.227 -13.109 1.00 98.12 66 GLY A O 1
ATOM 508 N N . THR A 1 67 ? 0.380 2.850 -12.700 1.00 98.75 67 THR A N 1
ATOM 509 C CA . THR A 1 67 ? 0.301 1.391 -12.672 1.00 98.75 67 THR A CA 1
ATOM 510 C C . THR A 1 67 ? 1.317 0.820 -11.690 1.00 98.75 67 THR A C 1
ATOM 512 O O . THR A 1 67 ? 2.358 1.432 -11.436 1.00 98.75 67 THR A O 1
ATOM 515 N N . ALA A 1 68 ? 0.997 -0.333 -11.113 1.00 98.75 68 ALA A N 1
ATOM 516 C CA . ALA A 1 68 ? 1.905 -1.131 -10.304 1.00 98.75 68 ALA A CA 1
ATOM 517 C C . ALA A 1 68 ? 1.475 -2.600 -10.313 1.00 98.75 68 ALA A C 1
ATOM 519 O O . ALA A 1 68 ? 0.319 -2.916 -10.595 1.00 98.75 68 ALA A O 1
ATOM 520 N N . ILE A 1 69 ? 2.390 -3.486 -9.937 1.00 98.75 69 ILE A N 1
ATOM 521 C CA . ILE A 1 69 ? 2.111 -4.907 -9.738 1.00 98.75 69 ILE A CA 1
ATOM 522 C C . ILE A 1 69 ? 2.226 -5.206 -8.239 1.00 98.75 69 ILE A C 1
ATOM 524 O O . ILE A 1 69 ? 3.256 -4.905 -7.634 1.00 98.75 69 ILE A O 1
ATOM 528 N N . LEU A 1 70 ? 1.175 -5.769 -7.633 1.00 98.56 70 LEU A N 1
ATOM 529 C CA . LEU A 1 70 ? 1.120 -6.093 -6.200 1.00 98.56 70 LEU A CA 1
ATOM 530 C C . LEU A 1 70 ? 0.894 -7.588 -5.990 1.00 98.56 70 LEU A C 1
ATOM 532 O O . LEU A 1 70 ? -0.183 -8.100 -6.297 1.00 98.56 70 LEU A O 1
ATOM 536 N N . ASN A 1 71 ? 1.870 -8.282 -5.415 1.00 97.88 71 ASN A N 1
ATOM 537 C CA . ASN A 1 71 ? 1.755 -9.707 -5.111 1.00 97.88 71 ASN A CA 1
ATOM 538 C C . ASN A 1 71 ? 2.672 -10.111 -3.946 1.00 97.88 71 ASN A C 1
ATOM 540 O O . ASN A 1 71 ? 3.368 -9.284 -3.364 1.00 97.88 71 ASN A O 1
ATOM 544 N N . GLN A 1 72 ? 2.667 -11.398 -3.606 1.00 97.12 72 GLN A N 1
ATOM 545 C CA . GLN A 1 72 ? 3.546 -11.991 -2.588 1.00 97.12 72 GLN A CA 1
ATOM 546 C C . GLN A 1 72 ? 4.769 -12.676 -3.225 1.00 97.12 72 GLN A C 1
ATOM 548 O O . GLN A 1 72 ? 5.517 -13.392 -2.563 1.00 97.12 72 GLN A O 1
ATOM 553 N N . THR A 1 73 ? 4.974 -12.476 -4.531 1.00 95.06 73 THR A N 1
ATOM 554 C CA . THR A 1 73 ? 6.087 -13.058 -5.279 1.00 95.06 73 THR A CA 1
ATOM 555 C C . THR A 1 73 ? 7.305 -12.162 -5.134 1.00 95.06 73 THR A C 1
ATOM 557 O O . THR A 1 73 ? 7.344 -11.032 -5.622 1.00 95.06 73 THR A O 1
ATOM 560 N N . GLN A 1 74 ? 8.317 -12.683 -4.456 1.00 93.31 74 GLN A N 1
ATOM 561 C CA . GLN A 1 74 ? 9.607 -12.028 -4.307 1.00 93.31 74 GLN A CA 1
ATOM 562 C C . GLN A 1 74 ? 10.507 -12.394 -5.486 1.00 93.31 74 GLN A C 1
ATOM 564 O O . GLN A 1 74 ? 10.491 -13.532 -5.947 1.00 93.31 74 GLN A O 1
ATOM 569 N N . VAL A 1 75 ? 11.280 -11.430 -5.986 1.00 88.81 75 VAL A N 1
ATOM 570 C CA . VAL A 1 75 ? 12.257 -11.702 -7.048 1.00 88.81 75 VAL A CA 1
ATOM 571 C C . VAL A 1 75 ? 13.451 -12.462 -6.476 1.00 88.81 75 VAL A C 1
ATOM 573 O O . VAL A 1 75 ? 13.854 -12.207 -5.343 1.00 88.81 75 VAL A O 1
ATOM 576 N N . ASP A 1 76 ? 14.073 -13.333 -7.271 1.00 88.31 76 ASP A N 1
ATOM 577 C CA . ASP A 1 76 ? 15.194 -14.184 -6.833 1.00 88.31 76 ASP A CA 1
ATOM 578 C C . ASP A 1 76 ? 16.347 -13.395 -6.196 1.00 88.31 76 ASP A C 1
ATOM 580 O O . ASP A 1 76 ? 17.014 -13.873 -5.283 1.00 88.31 76 ASP A O 1
ATOM 584 N N . SER A 1 77 ? 16.549 -12.143 -6.620 1.00 88.88 77 SER A N 1
ATOM 585 C CA . SER A 1 77 ? 17.568 -11.243 -6.053 1.00 88.88 77 SER A CA 1
ATOM 586 C C . SER A 1 77 ? 17.321 -10.861 -4.585 1.00 88.88 77 SER A C 1
ATOM 588 O O . SER A 1 77 ? 18.186 -10.249 -3.963 1.00 88.88 77 SER A O 1
ATOM 590 N N . TYR A 1 78 ? 16.154 -11.184 -4.022 1.00 92.12 78 TYR A N 1
ATOM 591 C CA . TYR A 1 78 ? 15.857 -11.000 -2.598 1.00 92.12 78 TYR A CA 1
ATOM 592 C C . TYR A 1 78 ? 16.406 -12.147 -1.748 1.00 92.12 78 TYR A C 1
ATOM 594 O O . TYR A 1 78 ? 16.545 -11.987 -0.532 1.00 92.12 78 TYR A O 1
ATOM 602 N N . ALA A 1 79 ? 16.709 -13.295 -2.363 1.00 88.31 79 ALA A N 1
ATOM 603 C CA . ALA A 1 79 ? 17.242 -14.450 -1.662 1.00 88.31 79 ALA A CA 1
ATOM 604 C C . ALA A 1 79 ? 18.595 -14.112 -1.018 1.00 88.31 79 ALA A C 1
ATOM 606 O O . ALA A 1 79 ? 19.483 -13.536 -1.644 1.00 88.31 79 ALA A O 1
ATOM 607 N N . GLY A 1 80 ? 18.747 -14.455 0.263 1.00 84.50 80 GLY A N 1
ATOM 608 C CA . GLY A 1 80 ? 19.966 -14.181 1.031 1.00 84.50 80 GLY A CA 1
ATOM 609 C C . GLY A 1 80 ? 20.166 -12.715 1.437 1.00 84.50 80 GLY A C 1
ATOM 610 O O . GLY A 1 80 ? 21.159 -12.406 2.096 1.00 84.50 80 GLY A O 1
ATOM 611 N N . ALA A 1 81 ? 19.246 -11.807 1.094 1.00 90.62 81 ALA A N 1
ATOM 612 C CA . ALA A 1 81 ? 19.292 -10.444 1.604 1.00 90.62 81 ALA A CA 1
ATOM 613 C C . ALA A 1 81 ? 19.031 -10.411 3.118 1.00 90.62 81 ALA A C 1
ATOM 615 O O . ALA A 1 81 ? 18.196 -11.145 3.647 1.00 90.62 81 ALA A O 1
ATOM 616 N N . ASN A 1 82 ? 19.730 -9.515 3.816 1.00 91.56 82 ASN A N 1
ATOM 617 C CA . ASN A 1 82 ? 19.612 -9.344 5.262 1.00 91.56 82 ASN A CA 1
ATOM 618 C C . ASN A 1 82 ? 18.385 -8.485 5.625 1.00 91.56 82 ASN A C 1
ATOM 620 O O . ASN A 1 82 ? 18.517 -7.333 6.050 1.00 91.56 82 ASN A O 1
ATOM 624 N N . TRP A 1 83 ? 17.187 -9.025 5.389 1.00 95.12 83 TRP A N 1
ATOM 625 C CA . TRP A 1 83 ? 15.926 -8.402 5.796 1.00 95.12 83 TRP A CA 1
ATOM 626 C C . TRP A 1 83 ? 15.893 -8.186 7.310 1.00 95.12 83 TRP A C 1
ATOM 628 O O . TRP A 1 83 ? 16.398 -9.001 8.080 1.00 95.12 83 TRP A O 1
ATOM 638 N N . ARG A 1 84 ? 15.315 -7.066 7.764 1.00 95.38 84 ARG A N 1
ATOM 639 C CA . ARG A 1 84 ? 15.289 -6.740 9.203 1.00 95.38 84 ARG A CA 1
ATOM 640 C C . ARG A 1 84 ? 14.330 -7.634 9.968 1.00 95.38 84 ARG A C 1
ATOM 642 O O . ARG A 1 84 ? 14.438 -7.733 11.189 1.00 95.38 84 ARG A O 1
ATOM 649 N N . TYR A 1 85 ? 13.369 -8.207 9.258 1.00 93.81 85 TYR A N 1
ATOM 650 C CA . TYR A 1 85 ? 12.359 -9.080 9.810 1.00 93.81 85 TYR A CA 1
ATOM 651 C C . TYR A 1 85 ? 12.401 -10.420 9.090 1.00 93.81 85 TYR A C 1
ATOM 653 O O . TYR A 1 85 ? 12.255 -10.486 7.868 1.00 93.81 85 TYR A O 1
ATOM 661 N N . ASP A 1 86 ? 12.585 -11.472 9.881 1.00 92.19 86 ASP A N 1
ATOM 662 C CA . ASP A 1 86 ? 12.335 -12.836 9.446 1.00 92.19 86 ASP A CA 1
ATOM 663 C C . ASP A 1 86 ? 10.816 -13.031 9.378 1.00 92.19 86 ASP A C 1
ATOM 665 O O . ASP A 1 86 ? 10.119 -12.935 10.391 1.00 92.19 86 ASP A O 1
ATOM 669 N N . ALA A 1 87 ? 10.300 -13.161 8.160 1.00 92.69 87 ALA A N 1
ATOM 670 C CA . ALA A 1 87 ? 8.877 -13.163 7.867 1.00 92.69 87 ALA A CA 1
ATOM 671 C C . ALA A 1 87 ? 8.577 -14.241 6.824 1.00 92.69 87 ALA A C 1
ATOM 673 O O . ALA A 1 87 ? 9.298 -14.310 5.822 1.00 92.69 87 ALA A O 1
ATOM 674 N N . PRO A 1 88 ? 7.519 -15.048 7.014 1.00 94.38 88 PRO A N 1
ATOM 675 C CA . PRO A 1 88 ? 7.107 -16.004 6.001 1.00 94.38 88 PRO A CA 1
ATOM 676 C C . PRO A 1 88 ? 6.628 -15.261 4.751 1.00 94.38 88 PRO A C 1
ATOM 678 O O . PRO A 1 88 ? 6.009 -14.200 4.850 1.00 94.38 88 PRO A O 1
ATOM 681 N N . ASP A 1 89 ? 6.847 -15.846 3.575 1.00 94.25 89 ASP A N 1
ATOM 682 C CA . ASP A 1 89 ? 6.458 -15.238 2.294 1.00 94.25 89 ASP A CA 1
ATOM 683 C C . ASP A 1 89 ? 4.959 -14.893 2.237 1.00 94.25 89 ASP A C 1
ATOM 685 O O . ASP A 1 89 ? 4.571 -13.882 1.657 1.00 94.25 89 ASP A O 1
ATOM 689 N N . SER A 1 90 ? 4.114 -15.668 2.926 1.00 95.19 90 SER A N 1
ATOM 690 C CA . SER A 1 90 ? 2.672 -15.418 3.052 1.00 95.19 90 SER A CA 1
ATOM 691 C C . SER A 1 90 ? 2.307 -14.148 3.832 1.00 95.19 90 SER A C 1
ATOM 693 O O . SER A 1 90 ? 1.154 -13.730 3.797 1.00 95.19 90 SER A O 1
ATOM 695 N N . GLU A 1 91 ? 3.253 -13.537 4.545 1.00 95.75 91 GLU A N 1
ATOM 696 C CA . GLU A 1 91 ? 3.078 -12.263 5.257 1.00 95.75 91 GLU A CA 1
ATOM 697 C C . GLU A 1 91 ? 3.829 -11.101 4.586 1.00 95.75 91 GLU A C 1
ATOM 699 O O . GLU A 1 91 ? 3.811 -9.967 5.090 1.00 95.75 91 GLU A O 1
ATOM 704 N N . VAL A 1 92 ? 4.487 -11.370 3.454 1.00 97.88 92 VAL A N 1
ATOM 705 C CA . VAL A 1 92 ? 5.207 -10.382 2.657 1.00 97.88 92 VAL A CA 1
ATOM 706 C C . VAL A 1 92 ? 4.347 -9.967 1.470 1.00 97.88 92 VAL A C 1
ATOM 708 O O . VAL A 1 92 ? 3.942 -10.794 0.659 1.00 97.88 92 VAL A O 1
ATOM 711 N N . MET A 1 93 ? 4.117 -8.665 1.330 1.00 98.44 93 MET A N 1
ATOM 712 C CA . MET A 1 93 ? 3.616 -8.086 0.086 1.00 98.44 93 MET A CA 1
ATOM 713 C C . MET A 1 93 ? 4.761 -7.335 -0.593 1.00 98.44 93 MET A C 1
ATOM 715 O O . MET A 1 93 ? 5.596 -6.715 0.074 1.00 98.44 93 MET A O 1
ATOM 719 N N . VAL A 1 94 ? 4.802 -7.402 -1.919 1.00 98.50 94 VAL A N 1
ATOM 720 C CA . VAL A 1 94 ? 5.805 -6.758 -2.759 1.00 98.50 94 VAL A CA 1
ATOM 721 C C . VAL A 1 94 ? 5.119 -5.797 -3.724 1.00 98.50 94 VAL A C 1
ATOM 723 O O . VAL A 1 94 ? 4.106 -6.129 -4.342 1.00 98.50 94 VAL A O 1
ATOM 726 N N . LEU A 1 95 ? 5.671 -4.590 -3.834 1.00 98.56 95 LEU A N 1
ATOM 727 C CA . LEU A 1 95 ? 5.281 -3.595 -4.831 1.00 98.56 95 LEU A CA 1
ATOM 728 C C . LEU A 1 95 ? 6.318 -3.603 -5.948 1.00 98.56 95 LEU A C 1
ATOM 730 O O . LEU A 1 95 ? 7.423 -3.088 -5.770 1.00 98.56 95 LEU A O 1
ATOM 734 N N . HIS A 1 96 ? 5.931 -4.124 -7.105 1.00 97.50 96 HIS A N 1
ATOM 735 C CA . HIS A 1 96 ? 6.742 -4.093 -8.314 1.00 97.50 96 HIS A CA 1
ATOM 736 C C . HIS A 1 96 ? 6.249 -2.993 -9.256 1.00 97.50 96 HIS A C 1
ATOM 738 O O . HIS A 1 96 ? 5.076 -2.612 -9.250 1.00 97.50 96 HIS A O 1
ATOM 744 N N . THR A 1 97 ? 7.167 -2.475 -10.073 1.00 95.25 97 THR A N 1
ATOM 745 C CA . THR A 1 97 ? 6.872 -1.603 -11.227 1.00 95.25 97 THR A CA 1
ATOM 746 C C . THR A 1 97 ? 5.941 -0.416 -10.953 1.00 95.25 97 THR A C 1
ATOM 748 O O . THR A 1 97 ? 5.178 -0.035 -11.839 1.00 95.25 97 THR A O 1
ATOM 751 N N . LEU A 1 98 ? 5.979 0.194 -9.760 1.00 97.81 98 LEU A N 1
ATOM 752 C CA . LEU A 1 98 ? 5.199 1.410 -9.519 1.00 97.81 98 LEU A CA 1
ATOM 753 C C . LEU A 1 98 ? 5.718 2.543 -10.406 1.00 97.81 98 LEU A C 1
ATOM 755 O O . LEU A 1 98 ? 6.810 3.072 -10.181 1.00 97.81 98 LEU A O 1
ATOM 759 N N . VAL A 1 99 ? 4.891 2.969 -11.352 1.00 97.25 99 VAL A N 1
ATOM 760 C CA . VAL A 1 99 ? 5.142 4.135 -12.191 1.00 97.25 99 VAL A CA 1
ATOM 761 C C . VAL A 1 99 ? 3.879 4.980 -12.279 1.00 97.25 99 VAL A C 1
ATOM 763 O O . VAL A 1 99 ? 2.770 4.486 -12.471 1.00 97.25 99 VAL A O 1
ATOM 766 N N . ILE A 1 100 ? 4.062 6.282 -12.090 1.00 97.12 100 ILE A N 1
ATOM 767 C CA . ILE A 1 100 ? 3.054 7.292 -12.393 1.00 97.12 100 ILE A CA 1
ATOM 768 C C . ILE A 1 100 ? 3.420 7.859 -13.753 1.00 97.12 100 ILE A C 1
ATOM 770 O O . ILE A 1 100 ? 4.600 8.135 -13.986 1.00 97.12 100 ILE A O 1
ATOM 774 N N . ASP A 1 101 ? 2.415 8.029 -14.603 1.00 95.88 101 ASP A N 1
ATOM 775 C CA . ASP A 1 101 ? 2.541 8.668 -15.905 1.00 95.88 101 ASP A CA 1
ATOM 776 C C . ASP A 1 101 ? 3.356 9.975 -15.770 1.00 95.88 101 ASP A C 1
ATOM 778 O O . ASP A 1 101 ? 2.958 10.863 -15.002 1.00 95.88 101 ASP A O 1
ATOM 782 N N . PRO A 1 102 ? 4.516 10.099 -16.448 1.00 92.00 102 PRO A N 1
ATOM 783 C CA . PRO A 1 102 ? 5.350 11.297 -16.380 1.00 92.00 102 PRO A CA 1
ATOM 784 C C . PRO A 1 102 ? 4.622 12.587 -16.777 1.00 92.00 102 PRO A C 1
ATOM 786 O O . PRO A 1 102 ? 4.994 13.663 -16.306 1.00 92.00 102 PRO A O 1
ATOM 789 N N . GLU A 1 103 ? 3.582 12.488 -17.606 1.00 91.38 103 GLU A N 1
ATOM 790 C CA . GLU A 1 103 ? 2.784 13.615 -18.091 1.00 91.38 103 GLU A CA 1
ATOM 791 C C . GLU A 1 103 ? 1.611 13.958 -17.159 1.00 91.38 103 GLU A C 1
ATOM 793 O O . GLU A 1 103 ? 0.978 15.013 -17.304 1.00 91.38 103 GLU A O 1
ATOM 798 N N . ALA A 1 104 ? 1.335 13.127 -16.147 1.00 90.25 104 ALA A N 1
ATOM 799 C CA . ALA A 1 104 ? 0.285 13.405 -15.180 1.00 90.25 104 ALA A CA 1
ATOM 800 C C . ALA A 1 104 ? 0.596 14.675 -14.369 1.00 90.25 104 ALA A C 1
ATOM 802 O O . ALA A 1 104 ? 1.568 14.777 -13.618 1.00 90.25 104 ALA A O 1
ATOM 803 N N . LYS A 1 105 ? -0.309 15.656 -14.450 1.00 72.00 105 LYS A N 1
ATOM 804 C CA . LYS A 1 105 ? -0.154 16.981 -13.818 1.00 72.00 105 LYS A CA 1
ATOM 805 C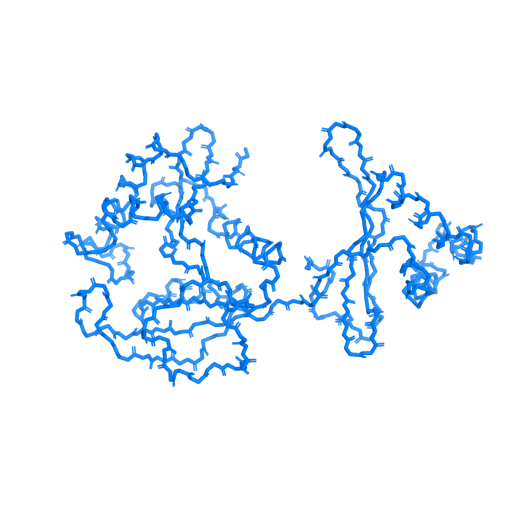 C . LYS A 1 105 ? -0.403 16.983 -12.302 1.00 72.00 105 LYS A C 1
ATOM 807 O O . LYS A 1 105 ? -0.222 18.010 -11.644 1.00 72.00 105 LYS A O 1
ATOM 812 N N . SER A 1 106 ? -0.844 15.862 -11.727 1.00 73.31 106 SER A N 1
ATOM 813 C CA . SER A 1 106 ? -1.330 15.800 -10.347 1.00 73.31 106 SER A CA 1
ATOM 814 C C . SER A 1 106 ? -0.241 15.421 -9.343 1.00 73.31 106 SER A C 1
ATOM 816 O O . SER A 1 106 ? 0.438 14.398 -9.450 1.00 73.31 106 SER A O 1
ATOM 818 N N . ARG A 1 107 ? -0.097 16.239 -8.295 1.00 78.81 107 ARG A N 1
ATOM 819 C CA . ARG A 1 107 ? 0.807 15.946 -7.179 1.00 78.81 107 ARG A CA 1
ATOM 820 C C . ARG A 1 107 ? 0.162 14.930 -6.241 1.00 78.81 107 ARG A C 1
ATOM 822 O O . ARG A 1 107 ? -0.979 15.085 -5.829 1.00 78.81 107 ARG A O 1
ATOM 829 N N . GLY A 1 108 ? 0.943 13.936 -5.823 1.00 91.62 108 GLY A N 1
ATOM 830 C CA . GLY A 1 108 ? 0.546 12.993 -4.775 1.00 91.62 108 GLY A CA 1
ATOM 831 C C . GLY A 1 108 ? 0.002 11.651 -5.262 1.00 91.62 108 GLY A C 1
ATOM 832 O O . GLY A 1 108 ? -0.222 10.794 -4.413 1.00 91.62 108 GLY A O 1
ATOM 833 N N . LEU A 1 109 ? -0.115 11.421 -6.576 1.00 95.19 109 LEU A N 1
ATOM 834 C CA . LEU A 1 109 ? -0.559 10.140 -7.150 1.00 95.19 109 LEU A CA 1
ATOM 835 C C . LEU A 1 109 ? 0.239 8.948 -6.601 1.00 95.19 109 LEU A C 1
ATOM 837 O O . LEU A 1 109 ? -0.341 8.054 -5.995 1.00 95.19 109 LEU A O 1
ATOM 841 N N . GLY A 1 110 ? 1.574 9.012 -6.651 1.00 95.12 110 GLY A N 1
ATOM 842 C CA . GLY A 1 110 ? 2.426 7.955 -6.094 1.00 95.12 110 GLY A CA 1
ATOM 843 C C . GLY A 1 110 ? 2.243 7.748 -4.586 1.00 95.12 110 GLY A C 1
ATOM 844 O O . GLY A 1 110 ? 2.288 6.620 -4.109 1.00 95.12 110 GLY A O 1
ATOM 845 N N . ARG A 1 111 ? 1.974 8.813 -3.812 1.00 95.38 111 ARG A N 1
ATOM 846 C CA . ARG A 1 111 ? 1.675 8.687 -2.372 1.00 95.38 111 ARG A CA 1
ATOM 847 C C . ARG A 1 111 ? 0.330 7.993 -2.148 1.00 95.38 111 ARG A C 1
ATOM 849 O O . ARG A 1 111 ? 0.231 7.203 -1.216 1.00 95.38 111 ARG A O 1
ATOM 856 N N . ALA A 1 112 ? -0.673 8.292 -2.971 1.00 95.31 112 ALA A N 1
ATOM 857 C CA . ALA A 1 112 ? -1.956 7.601 -2.932 1.00 95.31 112 ALA A CA 1
ATOM 858 C C . ALA A 1 112 ? -1.790 6.1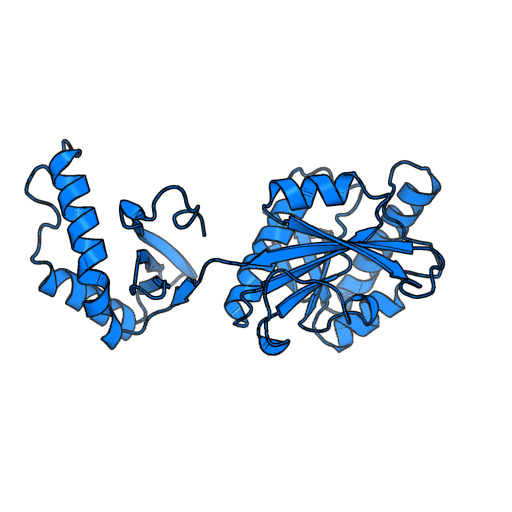16 -3.289 1.00 95.31 112 ALA A C 1
ATOM 860 O O . ALA A 1 112 ? -2.328 5.271 -2.582 1.00 95.31 112 ALA A O 1
ATOM 861 N N . PHE A 1 113 ? -0.967 5.794 -4.293 1.00 97.31 113 PHE A N 1
ATOM 862 C CA . PHE A 1 113 ? -0.666 4.407 -4.657 1.00 97.31 113 PHE A CA 1
ATOM 863 C C . PHE A 1 113 ? 0.071 3.658 -3.547 1.00 97.31 113 PHE A C 1
ATOM 865 O O . PHE A 1 113 ? -0.329 2.562 -3.174 1.00 97.31 113 PHE A O 1
ATOM 872 N N . ALA A 1 114 ? 1.090 4.266 -2.939 1.00 96.75 114 ALA A N 1
ATOM 873 C CA . ALA A 1 114 ? 1.783 3.649 -1.812 1.00 96.75 114 ALA A CA 1
ATOM 874 C C . ALA A 1 114 ? 0.855 3.430 -0.602 1.00 96.75 114 ALA A C 1
ATOM 876 O O . ALA A 1 114 ? 0.961 2.411 0.068 1.00 96.75 114 ALA A O 1
ATOM 877 N N . ALA A 1 115 ? -0.080 4.348 -0.333 1.00 95.06 115 ALA A N 1
ATOM 878 C CA . ALA A 1 115 ? -1.079 4.156 0.719 1.00 95.06 115 ALA A CA 1
ATOM 879 C C . ALA A 1 115 ? -2.056 3.014 0.388 1.00 95.06 115 ALA A C 1
ATOM 881 O O . ALA A 1 115 ? -2.377 2.216 1.265 1.00 95.06 115 ALA A O 1
ATOM 882 N N . PHE A 1 116 ? -2.488 2.908 -0.873 1.00 96.75 116 PHE A N 1
ATOM 883 C CA . PHE A 1 116 ? -3.288 1.778 -1.345 1.00 96.75 116 PHE A CA 1
ATOM 884 C C . PHE A 1 116 ? -2.536 0.456 -1.189 1.00 96.75 116 PHE A C 1
ATOM 886 O O . PHE A 1 116 ? -3.105 -0.495 -0.673 1.00 96.75 116 PHE A O 1
ATOM 893 N N . TYR A 1 117 ? -1.257 0.412 -1.561 1.00 98.00 117 TYR A N 1
ATOM 894 C CA . TYR A 1 117 ? -0.395 -0.753 -1.376 1.00 98.00 117 TYR A CA 1
ATOM 895 C C . TYR A 1 117 ? -0.309 -1.190 0.095 1.00 98.00 117 TYR A C 1
ATOM 897 O O . TYR A 1 117 ? -0.490 -2.368 0.393 1.00 98.00 117 TYR A O 1
ATOM 905 N N . GLU A 1 118 ? -0.106 -0.249 1.023 1.00 95.62 118 GLU A N 1
ATOM 906 C CA . GLU A 1 118 ? -0.073 -0.537 2.465 1.00 95.62 118 GLU A CA 1
ATOM 907 C C . GLU A 1 118 ? -1.410 -1.118 2.963 1.00 95.62 118 GLU A C 1
ATOM 909 O O . GLU A 1 118 ? -1.421 -2.112 3.687 1.00 95.62 118 GLU A O 1
ATOM 914 N N . GLY A 1 119 ? -2.541 -0.543 2.541 1.00 92.31 119 GLY A N 1
ATOM 915 C CA . GLY A 1 119 ? -3.870 -1.062 2.884 1.00 92.31 119 GLY A CA 1
ATOM 916 C C . GLY A 1 119 ? -4.169 -2.422 2.245 1.00 92.31 119 GLY A C 1
ATOM 917 O O . GLY A 1 119 ? -4.718 -3.306 2.900 1.00 92.31 119 GLY A O 1
ATOM 918 N N . TYR A 1 120 ? -3.764 -2.610 0.987 1.00 95.31 120 TYR A N 1
ATOM 919 C CA . TYR A 1 120 ? -3.903 -3.869 0.261 1.00 95.31 120 TYR A CA 1
ATOM 920 C C . TYR A 1 120 ? -3.128 -4.985 0.959 1.00 95.31 120 TYR A C 1
ATOM 922 O O . TYR A 1 120 ? -3.675 -6.065 1.161 1.00 95.31 120 TYR A O 1
ATOM 930 N N . ALA A 1 121 ? -1.899 -4.715 1.402 1.00 95.94 121 ALA A N 1
ATOM 931 C CA . ALA A 1 121 ? -1.105 -5.670 2.161 1.00 95.94 121 ALA A CA 1
ATOM 932 C C . ALA A 1 121 ? -1.809 -6.116 3.450 1.00 95.94 121 ALA A C 1
ATOM 934 O O . ALA A 1 121 ? -1.974 -7.316 3.661 1.00 95.94 121 ALA A O 1
ATOM 935 N N . LEU A 1 122 ? -2.316 -5.176 4.256 1.00 91.31 122 LEU A N 1
ATOM 936 C CA . LEU A 1 122 ? -3.052 -5.500 5.487 1.00 91.31 122 LEU A CA 1
ATOM 937 C C . LEU A 1 122 ? -4.293 -6.353 5.216 1.00 91.31 122 LEU A C 1
ATOM 939 O O . LEU A 1 122 ? -4.535 -7.327 5.925 1.00 91.31 122 LEU A O 1
ATOM 943 N N . ALA A 1 123 ? -5.052 -6.026 4.167 1.00 88.62 123 ALA A N 1
ATOM 944 C CA . ALA A 1 123 ? -6.231 -6.793 3.767 1.00 88.62 123 ALA A CA 1
ATOM 945 C C . ALA A 1 123 ? -5.901 -8.237 3.337 1.00 88.62 123 ALA A C 1
ATOM 947 O O . ALA A 1 123 ? -6.779 -9.094 3.374 1.00 88.62 123 ALA A O 1
ATOM 948 N N . HIS A 1 124 ? -4.646 -8.510 2.969 1.00 92.62 124 HIS A N 1
ATOM 949 C CA . HIS A 1 124 ? -4.141 -9.834 2.593 1.00 92.62 124 HIS A CA 1
ATOM 950 C C . HIS A 1 124 ? -3.261 -10.459 3.688 1.00 92.62 124 HIS A C 1
ATOM 952 O O . HIS A 1 124 ? -2.453 -11.338 3.405 1.00 92.62 124 HIS A O 1
ATOM 958 N N . GLY A 1 125 ? -3.370 -9.988 4.937 1.00 90.75 125 GLY A N 1
ATOM 959 C CA . GLY A 1 125 ? -2.602 -10.522 6.067 1.00 90.75 125 GLY A CA 1
ATOM 960 C C . GLY A 1 125 ? -1.097 -10.237 6.003 1.00 90.75 125 GLY A C 1
ATOM 961 O O . GLY A 1 125 ? -0.335 -10.766 6.807 1.00 90.75 125 GLY A O 1
ATOM 962 N N . CYS A 1 126 ? -0.652 -9.385 5.080 1.00 95.19 126 CYS A N 1
ATOM 963 C CA . CYS A 1 126 ? 0.752 -9.057 4.901 1.00 95.19 126 CYS A CA 1
ATOM 964 C C . CYS A 1 126 ? 1.148 -7.862 5.766 1.00 95.19 126 CYS A C 1
ATOM 966 O O . CYS A 1 126 ? 0.664 -6.741 5.587 1.00 95.19 126 CYS A O 1
ATOM 968 N N . ARG A 1 127 ? 2.076 -8.091 6.696 1.00 93.50 127 ARG A N 1
ATOM 969 C CA . ARG A 1 127 ? 2.617 -7.049 7.582 1.00 93.50 127 ARG A CA 1
ATOM 970 C C . ARG A 1 127 ? 3.967 -6.520 7.127 1.00 93.50 127 ARG A C 1
ATOM 972 O O . ARG A 1 127 ? 4.374 -5.450 7.585 1.00 93.50 127 ARG A O 1
ATOM 979 N N . TYR A 1 128 ? 4.656 -7.243 6.256 1.00 97.00 128 TYR A N 1
ATOM 980 C CA . TYR A 1 128 ? 5.991 -6.896 5.797 1.00 97.00 128 TYR A CA 1
ATOM 981 C C . TYR A 1 128 ? 5.919 -6.469 4.340 1.00 97.00 128 TYR A C 1
ATOM 983 O O . TYR A 1 128 ? 5.441 -7.198 3.478 1.00 97.00 128 TYR A O 1
ATOM 991 N N . LEU A 1 129 ? 6.359 -5.248 4.073 1.00 98.19 129 LEU A N 1
ATOM 992 C CA . LEU A 1 129 ? 6.358 -4.672 2.740 1.00 98.19 129 LEU A CA 1
ATOM 993 C C . LEU A 1 129 ? 7.775 -4.661 2.222 1.00 98.19 129 LEU A C 1
ATOM 995 O O . LEU A 1 129 ? 8.650 -4.068 2.861 1.00 98.19 129 LEU A O 1
ATOM 999 N N . ARG A 1 130 ? 7.979 -5.255 1.052 1.00 98.19 130 ARG A N 1
ATOM 1000 C CA . ARG A 1 130 ? 9.266 -5.245 0.361 1.00 98.19 130 ARG A CA 1
ATOM 1001 C C . ARG A 1 130 ? 9.134 -4.500 -0.959 1.00 98.19 130 ARG A C 1
ATOM 1003 O O . ARG A 1 130 ? 8.114 -4.579 -1.639 1.00 98.19 130 ARG A O 1
ATOM 1010 N N . ILE A 1 131 ? 10.142 -3.700 -1.269 1.00 97.94 131 ILE A N 1
ATOM 1011 C CA . ILE A 1 131 ? 10.238 -2.907 -2.493 1.00 97.94 131 ILE A CA 1
ATOM 1012 C C . ILE A 1 131 ? 11.695 -2.925 -2.918 1.00 97.94 131 ILE A C 1
ATOM 1014 O O . ILE A 1 131 ? 12.584 -2.812 -2.074 1.00 97.94 131 ILE A O 1
ATOM 1018 N N . ASP A 1 132 ? 11.940 -2.972 -4.214 1.00 97.19 132 ASP A N 1
ATOM 1019 C CA . ASP A 1 132 ? 13.245 -2.733 -4.791 1.00 97.19 132 ASP A CA 1
ATOM 1020 C C . ASP A 1 132 ? 13.274 -1.466 -5.641 1.00 97.19 132 ASP A C 1
ATOM 1022 O O . ASP A 1 132 ? 12.270 -0.960 -6.150 1.00 97.19 132 ASP A O 1
ATOM 1026 N N . THR A 1 133 ? 14.468 -0.908 -5.786 1.00 96.81 133 THR A N 1
ATOM 1027 C CA . THR A 1 133 ? 14.719 0.104 -6.803 1.00 96.81 133 THR A CA 1
ATOM 1028 C C . THR A 1 133 ? 16.176 0.092 -7.232 1.00 96.81 133 THR A C 1
ATOM 1030 O O . THR A 1 133 ? 17.049 -0.392 -6.515 1.00 96.81 133 THR A O 1
ATOM 1033 N N . ASN A 1 134 ? 16.480 0.660 -8.394 1.00 97.12 134 ASN A N 1
ATOM 1034 C CA . ASN A 1 134 ? 17.864 0.814 -8.820 1.00 97.12 134 ASN A CA 1
ATOM 1035 C C . ASN A 1 134 ? 18.589 1.838 -7.923 1.00 97.12 134 ASN A C 1
ATOM 1037 O O . ASN A 1 134 ? 18.040 2.899 -7.619 1.00 97.12 134 ASN A O 1
ATOM 1041 N N . ALA A 1 135 ? 19.842 1.578 -7.540 1.00 97.44 135 ALA A N 1
ATOM 1042 C CA . ALA A 1 135 ? 20.649 2.491 -6.727 1.00 97.44 135 ALA A CA 1
ATOM 1043 C C . ALA A 1 135 ? 20.757 3.910 -7.305 1.00 97.44 135 ALA A C 1
ATOM 1045 O O . ALA A 1 135 ? 20.841 4.872 -6.530 1.00 97.44 135 ALA A O 1
ATOM 1046 N N . ARG A 1 136 ? 20.687 4.043 -8.639 1.00 96.31 136 ARG A N 1
ATOM 1047 C CA . ARG A 1 136 ? 20.683 5.332 -9.348 1.00 96.31 136 ARG A CA 1
ATOM 1048 C C . ARG A 1 136 ? 19.367 6.108 -9.214 1.00 96.31 136 ARG A C 1
ATOM 1050 O O . ARG A 1 136 ? 19.357 7.327 -9.377 1.00 96.31 136 ARG A O 1
ATOM 1057 N N . ASN A 1 137 ? 18.274 5.444 -8.832 1.00 97.31 137 ASN A N 1
ATOM 1058 C CA . ASN A 1 137 ? 16.949 6.040 -8.673 1.00 97.31 137 ASN A CA 1
ATOM 1059 C C . ASN A 1 137 ? 16.812 6.799 -7.342 1.00 97.31 137 ASN A C 1
ATOM 1061 O O . ASN A 1 137 ? 16.016 6.474 -6.456 1.00 97.31 137 ASN A O 1
ATOM 1065 N N . ALA A 1 138 ? 17.586 7.877 -7.200 1.00 96.69 138 ALA A N 1
ATOM 1066 C CA . ALA A 1 138 ? 17.581 8.724 -6.008 1.00 96.69 138 ALA A CA 1
ATOM 1067 C C . ALA A 1 138 ? 16.194 9.331 -5.710 1.00 96.69 138 ALA A C 1
ATOM 1069 O O . ALA A 1 138 ? 15.890 9.678 -4.564 1.00 96.69 138 ALA A O 1
ATOM 1070 N N . ARG A 1 139 ? 15.329 9.481 -6.725 1.00 95.06 139 ARG A N 1
ATOM 1071 C CA . ARG A 1 139 ? 13.952 9.961 -6.548 1.00 95.06 139 ARG A CA 1
ATOM 1072 C C . ARG A 1 139 ? 13.094 8.926 -5.821 1.00 95.06 139 ARG A C 1
ATOM 1074 O O . ARG A 1 139 ? 12.473 9.302 -4.826 1.00 95.06 139 ARG A O 1
ATOM 1081 N N . ALA A 1 140 ? 13.090 7.667 -6.261 1.00 96.50 140 ALA A N 1
ATOM 1082 C CA . ALA A 1 140 ? 12.338 6.593 -5.607 1.00 96.50 140 ALA A CA 1
ATOM 1083 C C . ALA A 1 140 ? 12.851 6.326 -4.188 1.00 96.50 140 ALA A C 1
ATOM 1085 O O . ALA A 1 140 ? 12.059 6.293 -3.2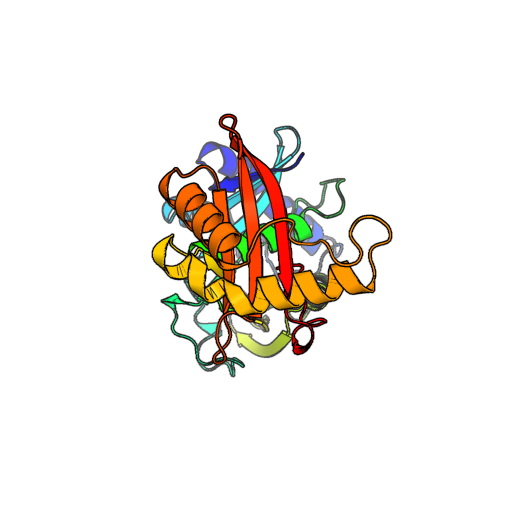48 1.00 96.50 140 ALA A O 1
ATOM 1086 N N . ARG A 1 141 ? 14.174 6.269 -4.001 1.00 97.75 141 ARG A N 1
ATOM 1087 C CA . ARG A 1 141 ? 14.806 6.102 -2.680 1.00 97.75 141 ARG A CA 1
ATOM 1088 C C . ARG A 1 141 ? 14.333 7.155 -1.673 1.00 97.75 141 ARG A C 1
ATOM 1090 O O . ARG A 1 141 ? 13.782 6.826 -0.623 1.00 97.75 141 ARG A O 1
ATOM 1097 N N . ARG A 1 142 ? 14.419 8.444 -2.035 1.00 97.38 142 ARG A N 1
ATOM 1098 C CA . ARG A 1 142 ? 13.914 9.552 -1.194 1.00 97.38 142 ARG A CA 1
ATOM 1099 C C . ARG A 1 142 ? 12.402 9.502 -0.989 1.00 97.38 142 ARG A C 1
ATOM 1101 O O . ARG A 1 142 ? 11.914 9.904 0.067 1.00 97.38 142 ARG A O 1
ATOM 1108 N N . PHE A 1 143 ? 11.651 9.076 -2.001 1.00 97.00 143 PHE A N 1
ATOM 1109 C CA . PHE A 1 143 ? 10.202 8.936 -1.914 1.00 97.00 143 PHE A CA 1
ATOM 1110 C C . PHE A 1 143 ? 9.813 7.888 -0.863 1.00 97.00 143 PHE A C 1
ATOM 1112 O O . PHE A 1 143 ? 9.083 8.222 0.071 1.00 97.00 143 PHE A O 1
ATOM 1119 N N . TYR A 1 144 ? 10.367 6.678 -0.943 1.00 98.00 144 TYR A N 1
ATOM 1120 C CA . TYR A 1 144 ? 10.079 5.598 -0.000 1.00 98.00 144 TYR A CA 1
ATOM 1121 C C . TYR A 1 144 ? 10.629 5.874 1.403 1.00 98.00 144 TYR A C 1
ATOM 1123 O O . TYR A 1 144 ? 9.925 5.644 2.389 1.00 98.00 144 TYR A O 1
ATOM 1131 N N . GLN A 1 145 ? 11.804 6.499 1.525 1.00 97.25 145 GLN A N 1
ATOM 1132 C CA . GLN A 1 145 ? 12.323 6.951 2.820 1.00 97.25 145 GLN A CA 1
ATOM 1133 C C . GLN A 1 145 ? 11.335 7.898 3.529 1.00 97.25 145 GLN A C 1
ATOM 1135 O O . GLN A 1 145 ? 11.034 7.730 4.711 1.00 97.25 145 GLN A O 1
ATOM 1140 N N . LYS A 1 146 ? 10.742 8.861 2.803 1.00 96.31 146 LYS A N 1
ATOM 1141 C CA . LYS A 1 146 ? 9.705 9.767 3.345 1.00 96.31 146 LYS A CA 1
ATOM 1142 C C . LYS A 1 146 ? 8.406 9.048 3.727 1.00 96.31 146 LYS A C 1
ATOM 1144 O O . LYS A 1 146 ? 7.625 9.589 4.515 1.00 96.31 146 LYS A O 1
ATOM 1149 N N . LEU A 1 147 ? 8.152 7.866 3.170 1.00 95.06 147 LEU A N 1
ATOM 1150 C CA . LEU A 1 147 ? 7.024 7.002 3.529 1.00 95.06 147 LEU A CA 1
ATOM 1151 C C . LEU A 1 147 ? 7.340 6.051 4.695 1.00 95.06 147 LEU A C 1
ATOM 1153 O O . LEU A 1 147 ? 6.438 5.375 5.195 1.00 95.06 147 LEU A O 1
ATOM 1157 N N . GLY A 1 148 ? 8.578 6.068 5.192 1.00 95.06 148 GLY A N 1
ATOM 1158 C CA . GLY A 1 148 ? 9.020 5.277 6.337 1.00 95.06 148 GLY A CA 1
ATOM 1159 C C . GLY A 1 148 ? 9.572 3.902 5.974 1.00 95.06 148 GLY A C 1
ATOM 1160 O O . GLY A 1 148 ? 9.673 3.067 6.866 1.00 95.06 148 GLY A O 1
ATOM 1161 N N . TYR A 1 149 ? 9.915 3.668 4.707 1.00 97.62 149 TYR A N 1
ATOM 1162 C CA . TYR A 1 149 ? 10.684 2.491 4.314 1.00 97.62 149 TYR A CA 1
ATOM 1163 C C . TYR A 1 149 ? 12.144 2.686 4.692 1.00 97.62 149 TYR A C 1
ATOM 1165 O O . TYR A 1 149 ? 12.689 3.790 4.597 1.00 97.62 149 TYR A O 1
ATOM 1173 N N . ALA A 1 150 ? 12.772 1.600 5.109 1.00 97.44 150 ALA A N 1
ATOM 1174 C CA . ALA A 1 150 ? 14.187 1.559 5.384 1.00 97.44 150 ALA A CA 1
ATOM 1175 C C . ALA A 1 150 ? 14.922 0.848 4.253 1.00 97.44 150 ALA A C 1
ATOM 1177 O O . ALA A 1 150 ? 14.529 -0.245 3.866 1.00 97.44 150 ALA A O 1
ATOM 1178 N N . GLU A 1 151 ? 16.008 1.441 3.766 1.00 97.44 151 GLU A N 1
ATOM 1179 C CA . GLU A 1 151 ? 16.959 0.727 2.915 1.00 97.44 151 GLU A CA 1
ATOM 1180 C C . GLU A 1 151 ? 17.708 -0.294 3.780 1.00 97.44 151 GLU A C 1
ATOM 1182 O O . GLU A 1 151 ? 18.291 0.066 4.810 1.00 97.44 151 GLU A O 1
ATOM 1187 N N . ILE A 1 152 ? 17.635 -1.569 3.403 1.00 95.88 152 ILE A N 1
ATOM 1188 C CA . ILE A 1 152 ? 18.242 -2.674 4.156 1.00 95.88 152 ILE A CA 1
ATOM 1189 C C . ILE A 1 152 ? 19.585 -3.114 3.565 1.00 95.88 152 ILE A C 1
ATOM 1191 O O . ILE A 1 152 ? 20.427 -3.642 4.285 1.00 95.88 152 ILE A O 1
ATOM 1195 N N . GLY A 1 153 ? 19.811 -2.862 2.274 1.00 95.06 153 GLY A N 1
ATOM 1196 C CA . GLY A 1 153 ? 21.023 -3.268 1.576 1.00 95.06 153 GLY A CA 1
ATOM 1197 C C . GLY A 1 153 ? 20.963 -3.000 0.078 1.00 95.06 153 GLY A C 1
ATOM 1198 O O . GLY A 1 153 ? 19.942 -2.557 -0.455 1.00 95.06 153 GLY A O 1
ATOM 1199 N N . VAL A 1 154 ? 22.083 -3.275 -0.588 1.00 96.56 154 VAL A N 1
ATOM 1200 C CA . VAL A 1 154 ? 22.225 -3.203 -2.043 1.00 96.56 154 VAL A CA 1
ATOM 1201 C C . VAL A 1 154 ? 22.743 -4.545 -2.539 1.00 96.56 154 VAL A C 1
ATOM 1203 O O . VAL A 1 154 ? 23.770 -5.016 -2.054 1.00 96.56 154 VAL A O 1
ATOM 1206 N N . VAL A 1 155 ? 22.039 -5.150 -3.493 1.00 95.06 155 VAL A N 1
ATOM 1207 C CA . VAL A 1 155 ? 22.372 -6.458 -4.064 1.00 95.06 155 VAL A CA 1
ATOM 1208 C C . VAL A 1 155 ? 22.736 -6.292 -5.542 1.00 95.06 155 VAL A C 1
ATOM 1210 O O . VAL A 1 155 ? 21.905 -5.828 -6.330 1.00 95.06 155 VAL A O 1
ATOM 1213 N N . PRO A 1 156 ? 23.965 -6.646 -5.955 1.00 95.25 156 PRO A N 1
ATOM 1214 C CA . PRO A 1 156 ? 24.312 -6.768 -7.364 1.00 95.25 156 PRO A CA 1
ATOM 1215 C C . PRO A 1 156 ? 23.518 -7.900 -8.016 1.00 95.25 156 PRO A C 1
ATOM 1217 O O . PRO A 1 156 ? 23.544 -9.026 -7.527 1.00 95.25 156 PRO A O 1
ATOM 1220 N N . CYS A 1 157 ? 22.837 -7.627 -9.126 1.00 93.94 157 CYS A N 1
ATOM 1221 C CA . CYS A 1 157 ? 22.063 -8.647 -9.829 1.00 93.94 157 CYS A CA 1
ATOM 1222 C C . CYS A 1 157 ? 21.950 -8.382 -11.335 1.00 93.94 157 CYS A C 1
ATOM 1224 O O . CYS A 1 157 ? 22.264 -7.299 -11.841 1.00 93.94 157 CYS A O 1
ATOM 1226 N N . MET A 1 158 ? 21.477 -9.405 -12.046 1.00 93.69 158 MET A N 1
ATOM 1227 C CA . MET A 1 158 ? 20.794 -9.230 -13.320 1.00 93.69 158 MET A CA 1
ATOM 1228 C C . MET A 1 158 ? 19.304 -9.066 -13.019 1.00 93.69 158 MET A C 1
ATOM 1230 O O . MET A 1 158 ? 18.684 -9.977 -12.478 1.00 93.69 158 MET A O 1
ATOM 1234 N N . PHE A 1 159 ? 18.735 -7.912 -13.351 1.00 92.06 159 PHE A N 1
ATOM 1235 C CA . PHE A 1 159 ? 17.347 -7.592 -13.032 1.00 92.06 159 PHE A CA 1
ATOM 1236 C C . PHE A 1 159 ? 16.501 -7.619 -14.301 1.00 92.06 159 PHE A C 1
ATOM 1238 O O . PHE A 1 159 ? 16.643 -6.732 -15.139 1.00 92.06 159 PHE A O 1
ATOM 1245 N N . ASN A 1 160 ? 15.644 -8.633 -14.457 1.00 91.00 160 ASN A N 1
ATOM 1246 C CA . ASN A 1 160 ? 14.778 -8.793 -15.635 1.00 91.00 160 ASN A CA 1
ATOM 1247 C C . ASN A 1 160 ? 15.540 -8.644 -16.972 1.00 91.00 160 ASN A C 1
ATOM 1249 O O . ASN A 1 160 ? 15.107 -7.938 -17.872 1.00 91.00 160 ASN A O 1
ATOM 1253 N N . GLY A 1 161 ? 16.727 -9.255 -17.077 1.00 91.94 161 GLY A N 1
ATOM 1254 C CA . GLY A 1 161 ? 17.588 -9.167 -18.268 1.00 91.94 161 GLY A CA 1
ATOM 1255 C C . GLY A 1 161 ? 18.546 -7.967 -18.308 1.00 91.94 161 GLY A C 1
ATOM 1256 O O . GLY A 1 161 ? 19.442 -7.936 -19.148 1.00 91.94 161 GLY A O 1
ATOM 1257 N N . ILE A 1 162 ? 18.444 -7.017 -17.373 1.00 93.94 162 ILE A N 1
ATOM 1258 C CA . ILE A 1 162 ? 19.357 -5.870 -17.272 1.00 93.94 162 ILE A CA 1
ATOM 1259 C C . ILE A 1 162 ? 20.565 -6.255 -16.410 1.00 93.94 162 ILE A C 1
ATOM 1261 O O . ILE A 1 162 ? 20.440 -6.504 -15.210 1.00 93.94 162 ILE A O 1
ATOM 1265 N N . ALA A 1 163 ? 21.753 -6.303 -17.014 1.00 94.69 163 ALA A N 1
ATOM 1266 C CA . ALA A 1 163 ? 22.992 -6.656 -16.323 1.00 94.69 163 ALA A CA 1
ATOM 1267 C C . ALA A 1 163 ? 23.553 -5.504 -15.467 1.00 94.69 163 ALA A C 1
ATOM 1269 O O . ALA A 1 163 ? 23.365 -4.325 -15.768 1.00 94.69 163 ALA A O 1
ATOM 1270 N N . GLY A 1 164 ? 24.304 -5.851 -14.415 1.00 94.69 164 GLY A N 1
ATOM 1271 C CA . GLY A 1 164 ? 25.060 -4.884 -13.608 1.00 94.69 164 GLY A CA 1
ATOM 1272 C C . GLY A 1 164 ? 24.200 -3.980 -12.720 1.00 94.69 164 GLY A C 1
ATOM 1273 O O . GLY A 1 164 ? 24.662 -2.921 -12.291 1.00 94.69 164 GLY A O 1
ATOM 1274 N N . VAL A 1 165 ? 22.957 -4.370 -12.429 1.00 96.50 165 VAL A N 1
ATOM 1275 C CA . VAL A 1 165 ? 22.061 -3.582 -11.580 1.00 96.50 165 VAL A CA 1
ATOM 1276 C C . VAL A 1 165 ? 22.521 -3.662 -10.129 1.00 96.50 165 VAL A C 1
ATOM 1278 O O . VAL A 1 165 ? 22.829 -4.730 -9.606 1.00 96.50 165 VAL A O 1
ATOM 1281 N N . GLN A 1 166 ? 22.576 -2.506 -9.471 1.00 97.25 166 GLN A N 1
ATOM 1282 C CA . GLN A 1 166 ? 22.728 -2.397 -8.023 1.00 97.25 166 GLN A CA 1
ATOM 1283 C C . GLN A 1 166 ? 21.335 -2.207 -7.428 1.00 97.25 166 GLN A C 1
ATOM 1285 O O . GLN A 1 166 ? 20.795 -1.098 -7.451 1.00 97.25 166 GLN A O 1
ATOM 1290 N N . LEU A 1 167 ? 20.725 -3.297 -6.968 1.00 96.69 167 LEU A N 1
ATOM 1291 C CA . LEU A 1 167 ? 19.342 -3.312 -6.512 1.00 96.69 167 LEU A CA 1
ATOM 1292 C C . LEU A 1 167 ? 19.272 -2.917 -5.040 1.00 96.69 167 LEU A C 1
ATOM 1294 O O . LEU A 1 167 ? 19.742 -3.643 -4.169 1.00 96.69 167 LEU A O 1
ATOM 1298 N N . VAL A 1 168 ? 18.715 -1.745 -4.757 1.00 97.81 168 VAL A N 1
ATOM 1299 C CA . VAL A 1 168 ? 18.459 -1.284 -3.393 1.00 97.81 168 VAL A CA 1
ATOM 1300 C C . VAL A 1 168 ? 17.195 -1.958 -2.903 1.00 97.81 168 VAL A C 1
ATOM 1302 O O . VAL A 1 168 ? 16.136 -1.791 -3.502 1.00 97.81 168 VAL A O 1
ATOM 1305 N N . LEU A 1 169 ? 17.310 -2.673 -1.793 1.00 97.81 169 LEU A N 1
ATOM 1306 C CA . LEU A 1 169 ? 16.200 -3.348 -1.144 1.00 97.81 169 LEU A CA 1
ATOM 1307 C C . LEU A 1 169 ? 15.665 -2.472 -0.015 1.00 97.81 169 LEU A C 1
ATOM 1309 O O . LEU A 1 169 ? 16.427 -1.981 0.826 1.00 97.81 169 LEU A O 1
ATOM 1313 N N . LEU A 1 170 ? 14.353 -2.261 -0.002 1.00 98.19 170 LEU A N 1
ATOM 1314 C CA . LEU A 1 170 ? 13.656 -1.451 0.982 1.00 98.19 170 LEU A CA 1
ATOM 1315 C C . LEU A 1 170 ? 12.586 -2.268 1.693 1.00 98.19 170 LEU A C 1
ATOM 1317 O O . LEU A 1 170 ? 11.824 -3.003 1.068 1.00 98.19 170 LEU A O 1
ATOM 1321 N N . GLU A 1 171 ? 12.489 -2.078 3.004 1.00 97.69 171 GLU A N 1
ATOM 1322 C CA . GLU A 1 171 ? 11.530 -2.781 3.846 1.00 97.69 171 GLU A CA 1
ATOM 1323 C C . GLU A 1 171 ? 10.747 -1.814 4.732 1.00 97.69 171 GLU A C 1
ATOM 1325 O O . GLU A 1 171 ? 11.281 -0.825 5.250 1.00 97.69 171 GLU A O 1
ATOM 1330 N N . LYS A 1 172 ? 9.469 -2.120 4.946 1.00 96.31 172 LYS A N 1
ATOM 1331 C CA . LYS A 1 172 ? 8.637 -1.472 5.957 1.00 96.31 172 LYS A CA 1
ATOM 1332 C C . LYS A 1 172 ? 7.761 -2.514 6.635 1.00 96.31 172 LYS A C 1
ATOM 1334 O O . LYS A 1 172 ? 7.063 -3.268 5.972 1.00 96.31 172 LYS A O 1
ATOM 1339 N N . ARG A 1 173 ? 7.749 -2.505 7.967 1.00 94.88 173 ARG A N 1
ATOM 1340 C CA . ARG A 1 173 ? 6.794 -3.282 8.760 1.00 94.88 173 ARG A CA 1
ATOM 1341 C C . ARG A 1 173 ? 5.584 -2.421 9.091 1.00 94.88 173 ARG A C 1
ATOM 1343 O O . ARG A 1 173 ? 5.735 -1.342 9.670 1.00 94.88 173 ARG A O 1
ATOM 1350 N N . LEU A 1 174 ? 4.399 -2.893 8.733 1.00 92.06 174 LEU A N 1
ATOM 1351 C CA . LEU A 1 174 ? 3.144 -2.246 9.077 1.00 92.06 174 LEU A CA 1
ATOM 1352 C C . LEU A 1 174 ? 2.770 -2.504 10.544 1.00 92.06 174 LEU A C 1
ATOM 1354 O O . LEU A 1 174 ? 3.153 -3.532 11.123 1.00 92.06 174 LEU A O 1
ATOM 1358 N N . PRO A 1 175 ? 2.035 -1.571 11.176 1.00 87.00 175 PRO A N 1
ATOM 1359 C CA . PRO A 1 175 ? 1.453 -1.810 12.486 1.00 87.00 175 PRO A CA 1
ATOM 1360 C C . PRO A 1 175 ? 0.588 -3.079 12.489 1.00 87.00 175 PRO A C 1
ATOM 1362 O O . PRO A 1 175 ? 0.022 -3.430 11.454 1.00 87.00 175 PRO A O 1
ATOM 1365 N N . PRO A 1 176 ? 0.481 -3.769 13.634 1.00 85.56 176 PRO A N 1
ATOM 1366 C CA . PRO A 1 176 ? -0.369 -4.948 13.803 1.00 85.56 176 PRO A CA 1
ATOM 1367 C C . PRO A 1 176 ? -1.854 -4.551 13.857 1.00 85.56 176 PRO A C 1
ATOM 1369 O O . PRO A 1 176 ? -2.499 -4.643 14.900 1.00 85.56 176 PRO A O 1
ATOM 1372 N N . LEU A 1 177 ? -2.366 -4.029 12.743 1.00 88.50 177 LEU A N 1
ATOM 1373 C CA . LEU A 1 177 ? -3.757 -3.632 12.594 1.00 88.50 177 LEU A CA 1
ATOM 1374 C C . LEU A 1 177 ? -4.599 -4.854 12.221 1.00 88.50 177 LEU A C 1
ATOM 1376 O O . LEU A 1 177 ? -4.266 -5.564 11.273 1.00 88.50 177 LEU A O 1
ATOM 1380 N N . ARG A 1 178 ? -5.712 -5.067 12.919 1.00 89.19 178 ARG A N 1
ATOM 1381 C CA . ARG A 1 178 ? -6.723 -6.059 12.533 1.00 89.19 178 ARG A CA 1
ATOM 1382 C C . ARG A 1 178 ? -8.123 -5.613 12.924 1.00 89.19 178 ARG A C 1
ATOM 1384 O O . ARG A 1 178 ? -8.288 -4.813 13.841 1.00 89.19 178 ARG A O 1
ATOM 1391 N N . GLN A 1 179 ? -9.132 -6.152 12.254 1.00 91.50 179 GLN A N 1
ATOM 1392 C CA . GLN A 1 179 ? -10.517 -6.007 12.693 1.00 91.50 179 GLN A CA 1
ATOM 1393 C C . GLN A 1 179 ? -10.801 -6.964 13.863 1.00 91.50 179 GLN A C 1
ATOM 1395 O O . GLN A 1 179 ? -10.235 -8.058 13.910 1.00 91.50 179 GLN A O 1
ATOM 1400 N N . ILE A 1 180 ? -11.660 -6.553 14.796 1.00 95.19 180 ILE A N 1
ATOM 1401 C CA . ILE A 1 180 ? -12.148 -7.418 15.883 1.00 95.19 180 ILE A CA 1
ATOM 1402 C C . ILE A 1 180 ? -13.571 -7.918 15.621 1.00 95.19 180 ILE A C 1
ATOM 1404 O O . ILE A 1 180 ? -14.333 -7.299 14.869 1.00 95.19 180 ILE A O 1
ATOM 1408 N N . THR A 1 181 ? -13.939 -9.008 16.286 1.00 96.69 181 THR A N 1
ATOM 1409 C CA . THR A 1 181 ? -15.316 -9.512 16.371 1.00 96.69 181 THR A CA 1
ATOM 1410 C C . THR A 1 181 ? -16.046 -8.974 17.608 1.00 96.69 181 THR A C 1
ATOM 1412 O O . THR A 1 181 ? -15.461 -8.312 18.469 1.00 96.69 181 THR A O 1
ATOM 1415 N N . ALA A 1 182 ? -17.360 -9.202 17.684 1.00 97.12 182 ALA A N 1
ATOM 1416 C CA . ALA A 1 182 ? -18.204 -8.676 18.758 1.00 97.12 182 ALA A CA 1
ATOM 1417 C C . ALA A 1 182 ? -17.800 -9.185 20.155 1.00 97.12 182 ALA A C 1
ATOM 1419 O O . ALA A 1 182 ? -17.784 -8.410 21.112 1.00 97.12 182 ALA A O 1
ATOM 1420 N N . ASP A 1 183 ? -17.396 -10.453 20.260 1.00 97.31 183 ASP A N 1
ATOM 1421 C CA . ASP A 1 183 ? -16.928 -11.091 21.497 1.00 97.31 183 ASP A CA 1
ATOM 1422 C C . ASP A 1 183 ? -15.611 -10.498 22.022 1.00 97.31 183 ASP A C 1
ATOM 1424 O O . ASP A 1 183 ? -15.329 -10.552 23.219 1.00 97.31 183 ASP A O 1
ATOM 1428 N N . GLU A 1 184 ? -14.834 -9.852 21.151 1.00 97.50 184 GLU A N 1
ATOM 1429 C CA . GLU A 1 184 ? -13.596 -9.175 21.519 1.00 97.50 184 GLU A CA 1
ATOM 1430 C C . GLU A 1 184 ? -13.811 -7.737 22.010 1.00 97.50 184 GLU A C 1
ATOM 1432 O O . GLU A 1 184 ? -12.896 -7.160 22.604 1.00 97.50 184 GLU A O 1
ATOM 1437 N N . ALA A 1 185 ? -14.996 -7.140 21.825 1.00 97.56 185 ALA A N 1
ATOM 1438 C CA . ALA A 1 185 ? -15.266 -5.761 22.240 1.00 97.56 185 ALA A CA 1
ATOM 1439 C C . ALA A 1 185 ? -14.898 -5.469 23.714 1.00 97.56 185 ALA A C 1
ATOM 1441 O O . ALA A 1 185 ? -14.304 -4.416 23.966 1.00 97.56 185 ALA A O 1
ATOM 1442 N N . PRO A 1 186 ? -15.125 -6.369 24.700 1.00 97.62 186 PRO A N 1
ATOM 1443 C CA . PRO A 1 186 ? -14.689 -6.159 26.083 1.00 97.62 186 PRO A CA 1
ATOM 1444 C C . PRO A 1 186 ? -13.184 -5.886 26.249 1.00 97.62 186 PRO A C 1
ATOM 1446 O O . PRO A 1 186 ? -12.785 -5.201 27.196 1.00 97.62 186 PRO A O 1
ATOM 1449 N N . ARG A 1 187 ? -12.340 -6.361 25.320 1.00 97.12 187 ARG A N 1
ATOM 1450 C CA . ARG A 1 187 ? -10.880 -6.161 25.332 1.00 97.12 187 ARG A CA 1
ATOM 1451 C C . ARG A 1 187 ? -10.480 -4.698 25.088 1.00 97.12 187 ARG A C 1
ATOM 1453 O O . ARG A 1 187 ? -9.358 -4.311 25.403 1.00 97.12 187 ARG A O 1
ATOM 1460 N N . LEU A 1 188 ? -11.397 -3.852 24.608 1.00 97.50 188 LEU A N 1
ATOM 1461 C CA . LEU A 1 188 ? -11.171 -2.417 24.379 1.00 97.50 188 LEU A CA 1
ATOM 1462 C C . LEU A 1 188 ? -11.204 -1.567 25.659 1.00 97.50 188 LEU A C 1
ATOM 1464 O O . LEU A 1 188 ? -10.944 -0.362 25.601 1.00 97.50 188 LEU A O 1
ATOM 1468 N N . ARG A 1 189 ? -11.517 -2.165 26.819 1.00 96.75 189 ARG A N 1
ATOM 1469 C CA . ARG A 1 189 ? -11.717 -1.456 28.095 1.00 96.75 189 ARG A CA 1
ATOM 1470 C C . ARG A 1 189 ? -10.596 -0.475 28.429 1.00 96.75 189 ARG A C 1
ATOM 1472 O O . ARG A 1 189 ? -10.891 0.681 28.727 1.00 96.75 189 ARG A O 1
ATOM 1479 N N . ALA A 1 190 ? -9.339 -0.909 28.346 1.00 95.56 190 ALA A N 1
ATOM 1480 C CA . ALA A 1 190 ? -8.192 -0.066 28.686 1.00 95.56 190 ALA A CA 1
ATOM 1481 C C . ALA A 1 190 ? -8.112 1.182 27.789 1.00 95.56 190 ALA A C 1
ATOM 1483 O O . ALA A 1 190 ? -7.843 2.285 28.264 1.00 95.56 190 ALA A O 1
ATOM 1484 N N . CYS A 1 191 ? -8.417 1.038 26.495 1.00 96.31 191 CYS A N 1
ATOM 1485 C CA . CYS A 1 191 ? -8.449 2.166 25.569 1.00 96.31 191 CYS A CA 1
ATOM 1486 C C . CYS A 1 191 ? -9.609 3.124 25.878 1.00 96.31 191 CYS A C 1
ATOM 1488 O O . CYS A 1 191 ? -9.409 4.337 25.903 1.00 96.31 191 CYS A O 1
ATOM 1490 N N . VAL A 1 192 ? -10.809 2.604 26.159 1.00 95.69 192 VAL A N 1
ATOM 1491 C CA . VAL A 1 192 ? -11.970 3.438 26.526 1.00 95.69 192 VAL A CA 1
ATOM 1492 C C . VAL A 1 192 ? -11.715 4.201 27.832 1.00 95.69 192 VAL A C 1
ATOM 1494 O O . VAL A 1 192 ? -12.039 5.385 27.919 1.00 95.69 192 VAL A O 1
ATOM 1497 N N . GLN A 1 193 ? -11.079 3.566 28.821 1.00 95.00 193 GLN A N 1
ATOM 1498 C CA . GLN A 1 193 ? -10.662 4.212 30.070 1.00 95.00 193 GLN A CA 1
ATOM 1499 C C . GLN A 1 193 ? -9.637 5.326 29.820 1.00 95.00 193 GLN A C 1
ATOM 1501 O O . GLN A 1 193 ? -9.834 6.451 30.272 1.00 95.00 193 GLN A O 1
ATOM 1506 N N . ALA A 1 194 ? -8.601 5.068 29.019 1.00 93.56 194 ALA A N 1
ATOM 1507 C CA . ALA A 1 194 ? -7.602 6.083 28.687 1.00 93.56 194 ALA A CA 1
ATOM 1508 C C . ALA A 1 194 ? -8.195 7.277 27.910 1.00 93.56 194 ALA A C 1
ATOM 1510 O O . ALA A 1 194 ? -7.789 8.425 28.113 1.00 93.56 194 ALA A O 1
ATOM 1511 N N . LEU A 1 195 ? -9.163 7.028 27.018 1.00 91.44 195 LEU A N 1
ATOM 1512 C CA 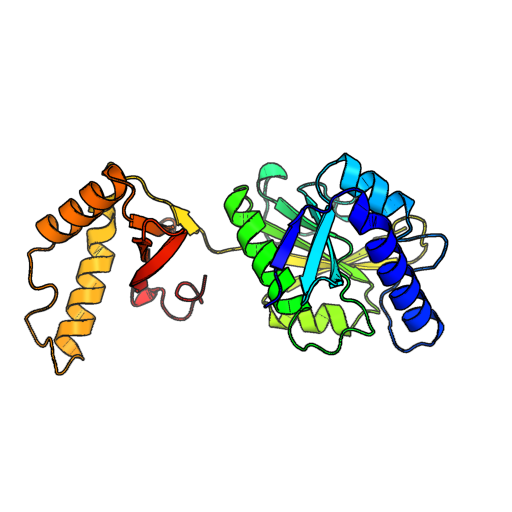. LEU A 1 195 ? -9.902 8.089 26.330 1.00 91.44 195 LEU A CA 1
ATOM 1513 C C . LEU A 1 195 ? -10.743 8.908 27.318 1.00 91.44 195 LEU A C 1
ATOM 1515 O O . LEU A 1 195 ? -10.729 10.138 27.261 1.00 91.44 195 LEU A O 1
ATOM 1519 N N . SER A 1 196 ? -11.429 8.223 28.235 1.00 91.00 196 SER A N 1
ATOM 1520 C CA . SER A 1 196 ? -12.221 8.824 29.309 1.00 91.00 196 SER A CA 1
ATOM 1521 C C . SER A 1 196 ? -11.400 9.776 30.166 1.00 91.00 196 SER A C 1
ATOM 1523 O O . SER A 1 196 ? -11.719 10.961 30.261 1.00 91.00 196 SER A O 1
ATOM 1525 N N . GLU A 1 197 ? -10.287 9.301 30.719 1.00 91.12 197 GLU A N 1
ATOM 1526 C CA . GLU A 1 197 ? -9.376 10.115 31.524 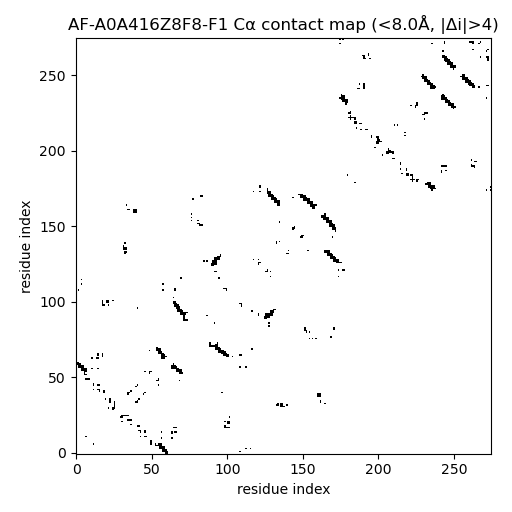1.00 91.12 197 GLU A CA 1
ATOM 1527 C C . GLU A 1 197 ? -8.872 11.337 30.752 1.00 91.12 197 GLU A C 1
ATOM 1529 O O . GLU A 1 197 ? -8.829 12.449 31.285 1.00 91.12 197 GLU A O 1
ATOM 1534 N N . HIS A 1 198 ? -8.530 11.157 29.472 1.00 89.12 198 HIS A N 1
ATOM 1535 C CA . HIS A 1 198 ? -8.072 12.253 28.633 1.00 89.12 198 HIS A CA 1
ATOM 1536 C C . HIS A 1 198 ? -9.158 13.320 28.448 1.00 89.12 198 HIS A C 1
ATOM 1538 O O . HIS A 1 198 ? -8.907 14.484 28.760 1.00 89.12 198 HIS A O 1
ATOM 1544 N N . HIS A 1 199 ? -10.354 12.937 27.991 1.00 87.44 199 HIS A N 1
ATOM 1545 C CA . HIS A 1 199 ? -11.469 13.860 27.763 1.00 87.44 199 HIS A CA 1
ATOM 1546 C C . HIS A 1 199 ? -11.926 14.551 29.047 1.00 87.44 199 HIS A C 1
ATOM 1548 O O . HIS A 1 199 ? -12.086 15.769 29.041 1.00 87.44 199 HIS A O 1
ATOM 1554 N N . ASN A 1 200 ? -12.059 13.821 30.155 1.00 87.31 200 ASN A N 1
ATOM 1555 C CA . ASN A 1 200 ? -12.453 14.409 31.435 1.00 87.31 200 ASN A CA 1
ATOM 1556 C C . ASN A 1 200 ? -11.421 15.409 31.969 1.00 87.31 200 ASN A C 1
ATOM 1558 O O . ASN A 1 200 ? -11.782 16.320 32.711 1.00 87.31 200 ASN A O 1
ATOM 1562 N N . ARG A 1 201 ? -10.147 15.267 31.587 1.00 87.69 201 ARG A N 1
ATOM 1563 C CA . ARG A 1 201 ? -9.084 16.196 31.979 1.00 87.69 201 ARG A CA 1
ATOM 1564 C C . ARG A 1 201 ? -9.013 17.441 31.094 1.00 87.69 201 ARG A C 1
ATOM 1566 O O . ARG A 1 201 ? -8.762 18.521 31.619 1.00 87.69 201 ARG A O 1
ATOM 1573 N N . VAL A 1 202 ? -9.165 17.296 29.775 1.00 85.75 202 VAL A N 1
ATOM 1574 C CA . VAL A 1 202 ? -8.849 18.371 28.808 1.00 85.75 202 VAL A CA 1
ATOM 1575 C C . VAL A 1 202 ? -10.071 19.011 28.154 1.00 85.75 202 VAL A C 1
ATOM 1577 O O . VAL A 1 202 ? -9.960 20.107 27.612 1.00 85.75 202 VAL A O 1
ATOM 1580 N N . SER A 1 203 ? -11.228 18.346 28.162 1.00 80.19 203 SER A N 1
ATOM 1581 C CA . SER A 1 203 ? -12.418 18.862 27.493 1.00 80.19 203 SER A CA 1
ATOM 1582 C C . SER A 1 203 ? -13.138 19.892 28.353 1.00 80.19 203 SER A C 1
ATOM 1584 O O . SER A 1 203 ? -13.459 19.636 29.512 1.00 80.19 203 SER A O 1
ATOM 1586 N N . VAL A 1 204 ? -13.471 21.030 27.746 1.00 76.69 204 VAL A N 1
ATOM 1587 C CA . VAL A 1 204 ? -14.358 22.040 28.342 1.00 76.69 204 VAL A CA 1
ATOM 1588 C C . VAL A 1 204 ? -15.826 21.598 28.356 1.00 76.69 204 VAL A C 1
ATOM 1590 O O . VAL A 1 204 ? -16.567 21.998 29.244 1.00 76.69 204 VAL A O 1
ATOM 1593 N N . ASN A 1 205 ? -16.230 20.731 27.419 1.00 73.38 205 ASN A N 1
ATOM 1594 C CA . ASN A 1 205 ? -17.628 20.320 27.229 1.00 73.38 205 ASN A CA 1
ATOM 1595 C C . ASN A 1 205 ? -17.995 19.032 27.980 1.00 73.38 205 ASN A C 1
ATOM 1597 O O . ASN A 1 205 ? -19.172 18.756 28.184 1.00 73.38 205 ASN A O 1
ATOM 1601 N N . PHE A 1 206 ? -17.000 18.231 28.368 1.00 64.12 206 PHE A N 1
ATOM 1602 C CA . PHE A 1 206 ? -17.217 16.881 28.897 1.00 64.12 206 PHE A CA 1
ATOM 1603 C C . PHE A 1 206 ? -16.482 16.606 30.215 1.00 64.12 206 PHE A C 1
ATOM 1605 O O . PHE A 1 206 ? -16.201 15.456 30.550 1.00 64.12 206 PHE A O 1
ATOM 1612 N N . LYS A 1 207 ? -16.119 17.654 30.960 1.00 72.75 207 LYS A N 1
ATOM 1613 C CA . LYS A 1 207 ? -15.335 17.528 32.192 1.00 72.75 207 LYS A CA 1
ATOM 1614 C C . LYS A 1 207 ? -16.088 16.705 33.247 1.00 72.75 207 LYS A C 1
A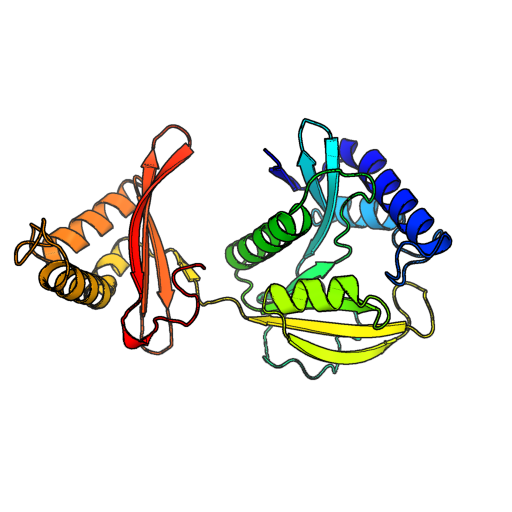TOM 1616 O O . LYS A 1 207 ? -17.047 17.184 33.842 1.00 72.75 207 LYS A O 1
ATOM 1621 N N . GLY A 1 208 ? -15.624 15.480 33.491 1.00 72.94 208 GLY A N 1
ATOM 1622 C CA . GLY A 1 208 ? -16.160 14.562 34.503 1.00 72.94 208 GLY A CA 1
ATOM 1623 C C . GLY A 1 208 ? -17.372 13.736 34.061 1.00 72.94 208 GLY A C 1
ATOM 1624 O O . GLY A 1 208 ? -17.946 13.039 34.892 1.00 72.94 208 GLY A O 1
ATOM 1625 N N . SER A 1 209 ? -17.779 13.808 32.791 1.00 76.38 209 SER A N 1
ATOM 1626 C CA . SER A 1 209 ? -19.004 13.170 32.291 1.00 76.38 209 SER A CA 1
ATOM 1627 C C . SER A 1 209 ? -18.807 12.282 31.063 1.00 76.38 209 SER A C 1
ATOM 1629 O O . SER A 1 209 ? -19.787 11.734 30.561 1.00 76.38 209 SER A O 1
ATOM 1631 N N . TYR A 1 210 ? -17.578 12.125 30.557 1.00 80.19 210 TYR A N 1
ATOM 1632 C CA . TYR A 1 210 ? -17.300 11.256 29.410 1.00 80.19 210 TYR A CA 1
ATOM 1633 C C . TYR A 1 210 ? -16.720 9.902 29.847 1.00 80.19 210 TYR A C 1
ATOM 1635 O O . TYR A 1 210 ? -15.822 9.890 30.679 1.00 80.19 210 TYR A O 1
ATOM 1643 N N . PRO A 1 211 ? -17.129 8.777 29.236 1.00 80.69 211 PRO A N 1
ATOM 1644 C CA . PRO A 1 211 ? -18.363 8.631 28.475 1.00 80.69 211 PRO A CA 1
ATOM 1645 C C . PRO A 1 211 ? -19.576 8.858 29.388 1.00 80.69 211 PRO A C 1
ATOM 1647 O O . PRO A 1 211 ? -19.533 8.567 30.579 1.00 80.69 211 PRO A O 1
ATOM 1650 N N . SER A 1 212 ? -20.690 9.324 28.820 1.00 84.44 212 SER A N 1
ATOM 1651 C CA . 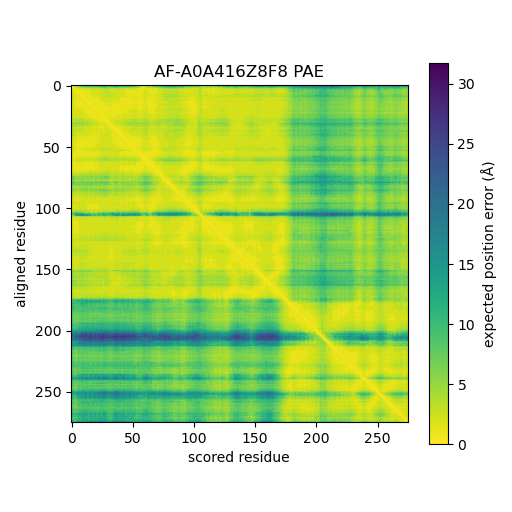SER A 1 212 ? -21.937 9.575 29.568 1.00 84.44 212 SER A CA 1
ATOM 1652 C C . SER A 1 212 ? -22.612 8.303 30.094 1.00 84.44 212 SER A C 1
ATOM 1654 O O . SER A 1 212 ? -23.649 8.363 30.752 1.00 84.44 212 SER A O 1
ATOM 1656 N N . ARG A 1 213 ? -22.045 7.136 29.781 1.00 89.50 213 ARG A N 1
ATOM 1657 C CA . ARG A 1 213 ? -22.533 5.806 30.139 1.00 89.50 213 ARG A CA 1
ATOM 1658 C C . ARG A 1 213 ? -21.395 5.005 30.773 1.00 89.50 213 ARG A C 1
ATOM 1660 O O . ARG A 1 213 ? -20.240 5.239 30.425 1.00 89.50 213 ARG A O 1
ATOM 1667 N N . PRO A 1 214 ? -21.696 4.006 31.620 1.00 93.56 214 PRO A N 1
ATOM 1668 C CA . PRO A 1 214 ? -20.683 3.091 32.137 1.00 93.56 214 PRO A CA 1
ATOM 1669 C C . PRO A 1 214 ? -19.867 2.422 31.021 1.00 93.56 214 PRO A C 1
ATOM 1671 O O . PRO A 1 214 ? -20.381 2.170 29.924 1.00 93.56 214 PRO A O 1
ATOM 1674 N N . TYR A 1 215 ? -18.607 2.086 31.313 1.00 94.25 215 TYR A N 1
ATOM 1675 C CA . TYR A 1 215 ? -17.713 1.437 30.347 1.00 94.25 215 TYR A CA 1
ATOM 1676 C C . TYR A 1 215 ? -18.309 0.138 29.804 1.00 94.25 215 TYR A C 1
ATOM 1678 O O . TYR A 1 215 ? -18.339 -0.048 28.594 1.00 94.25 215 TYR A O 1
ATOM 1686 N N . ASP A 1 216 ? -18.878 -0.699 30.671 1.00 94.62 216 ASP A N 1
ATOM 1687 C CA . ASP A 1 216 ? -19.481 -1.980 30.282 1.00 94.62 216 ASP A CA 1
ATOM 1688 C C . ASP A 1 216 ? -20.604 -1.778 29.270 1.00 94.62 216 ASP A C 1
ATOM 1690 O O . ASP A 1 216 ? -20.630 -2.430 28.232 1.00 94.62 216 ASP A O 1
ATOM 1694 N N . LYS A 1 217 ? -21.473 -0.786 29.507 1.00 95.88 217 LYS A N 1
ATOM 1695 C CA . LYS A 1 217 ? -22.556 -0.463 28.575 1.00 95.88 217 LYS A CA 1
ATOM 1696 C C . LYS A 1 217 ? -22.025 0.059 27.241 1.00 95.88 217 LYS A C 1
ATOM 1698 O O . LYS A 1 217 ? -22.609 -0.243 26.206 1.00 95.88 217 LYS A O 1
ATOM 1703 N N . THR A 1 218 ? -20.936 0.825 27.254 1.00 94.94 218 THR A N 1
ATOM 1704 C CA . THR A 1 218 ? -20.285 1.318 26.029 1.00 94.94 218 THR A CA 1
ATOM 1705 C C . THR A 1 218 ? -19.719 0.159 25.208 1.00 94.94 218 THR A C 1
ATOM 1707 O O . THR A 1 218 ? -19.976 0.071 24.011 1.00 94.94 218 THR A O 1
ATOM 1710 N N . LEU A 1 219 ? -19.028 -0.776 25.862 1.00 97.44 219 LEU A N 1
ATOM 1711 C CA . LEU A 1 219 ? -18.451 -1.961 25.226 1.00 97.44 219 LEU A CA 1
ATOM 1712 C C . LEU A 1 219 ? -19.531 -2.920 24.698 1.00 97.44 219 LEU A C 1
ATOM 1714 O O . LEU A 1 219 ? -19.385 -3.438 23.596 1.00 97.44 219 LEU A O 1
ATOM 1718 N N . SER A 1 220 ? -20.648 -3.099 25.412 1.00 97.69 220 SER A N 1
ATOM 1719 C CA . SER A 1 220 ? -21.788 -3.877 24.903 1.00 97.69 220 SER A CA 1
ATOM 1720 C C . SER A 1 220 ? -22.427 -3.246 23.665 1.00 97.69 220 SER A C 1
ATOM 1722 O O . SER A 1 220 ? -22.834 -3.967 22.764 1.00 97.69 220 SER A O 1
ATOM 1724 N N . LEU A 1 221 ? -22.502 -1.911 23.588 1.00 97.12 221 LEU A N 1
ATOM 1725 C CA . LEU A 1 221 ? -23.002 -1.227 22.389 1.00 97.12 221 LEU A CA 1
ATOM 1726 C C . LEU A 1 221 ? -22.047 -1.390 21.200 1.00 97.12 221 LEU A C 1
ATOM 1728 O O . LEU A 1 221 ? -22.502 -1.475 20.066 1.00 97.12 221 LEU A O 1
ATOM 1732 N N . PHE A 1 222 ? -20.735 -1.459 21.443 1.00 97.56 222 PHE A N 1
ATOM 1733 C CA . PHE A 1 222 ? -19.766 -1.785 20.395 1.00 97.56 222 PHE A CA 1
ATOM 1734 C C . PHE A 1 222 ? -19.951 -3.213 19.878 1.00 97.56 222 PHE A C 1
ATOM 1736 O O . PHE A 1 222 ? -19.961 -3.406 18.667 1.00 97.56 222 PHE A O 1
ATOM 1743 N N . ALA A 1 223 ? -20.129 -4.186 20.778 1.00 98.12 223 ALA A N 1
ATOM 1744 C CA . ALA A 1 223 ? -20.405 -5.574 20.406 1.00 98.12 223 ALA A CA 1
ATOM 1745 C C . ALA A 1 223 ? -21.686 -5.684 19.565 1.00 98.12 223 ALA A C 1
ATOM 1747 O O . ALA A 1 223 ? -21.642 -6.211 18.458 1.00 98.12 223 ALA A O 1
ATOM 1748 N N . GLN A 1 224 ? -22.786 -5.087 20.034 1.00 98.00 224 GLN A N 1
ATOM 1749 C CA . GLN A 1 224 ? -24.063 -5.074 19.317 1.00 98.00 224 GLN A CA 1
ATOM 1750 C C . GLN A 1 224 ? -23.926 -4.455 17.916 1.00 98.00 224 GLN A C 1
ATOM 1752 O O . GLN A 1 224 ? -24.404 -5.015 16.936 1.00 98.00 224 GLN A O 1
ATOM 1757 N N . ALA A 1 225 ? -23.220 -3.329 17.795 1.00 97.06 225 ALA A N 1
ATOM 1758 C CA . ALA A 1 225 ? -23.029 -2.672 16.505 1.00 97.06 225 ALA A CA 1
ATOM 1759 C C . ALA A 1 225 ? -22.176 -3.500 15.519 1.00 97.06 225 ALA A C 1
ATOM 1761 O O . ALA A 1 225 ? -22.364 -3.404 14.303 1.00 97.06 225 ALA A O 1
ATOM 1762 N N . LEU A 1 226 ? -21.245 -4.318 16.029 1.00 97.44 226 LEU A N 1
ATOM 1763 C CA . LEU A 1 226 ? -20.495 -5.286 15.226 1.00 97.44 226 LEU A CA 1
ATOM 1764 C C . LEU A 1 226 ? -21.390 -6.452 14.772 1.00 97.44 226 LEU A C 1
ATOM 1766 O O . LEU A 1 226 ? -21.324 -6.826 13.603 1.00 97.44 226 LEU A O 1
ATOM 1770 N N . GLU A 1 227 ? -22.239 -6.992 15.656 1.00 97.44 227 GLU A N 1
ATOM 1771 C CA . GLU A 1 227 ? -23.202 -8.065 15.336 1.00 97.44 227 GLU A CA 1
ATOM 1772 C C . GLU A 1 227 ? -24.211 -7.627 14.268 1.00 97.44 227 GLU A C 1
ATOM 1774 O O . GLU A 1 227 ? -24.454 -8.338 13.293 1.00 97.44 227 GLU A O 1
ATOM 1779 N N . GLU A 1 228 ? -24.741 -6.413 14.407 1.00 96.62 228 GLU A N 1
ATOM 1780 C CA . GLU A 1 228 ? -25.691 -5.807 13.470 1.00 96.62 228 GLU A CA 1
ATOM 1781 C C . GLU A 1 228 ? -25.023 -5.327 12.165 1.00 96.62 228 GLU A C 1
ATOM 1783 O O . GLU A 1 228 ? -25.708 -4.867 11.254 1.00 96.62 228 GLU A O 1
ATOM 1788 N N . ASN A 1 229 ? -23.691 -5.439 12.043 1.00 94.38 229 ASN A N 1
ATOM 1789 C CA . ASN A 1 229 ? -22.891 -4.930 10.919 1.00 94.38 229 ASN A CA 1
ATOM 1790 C C . ASN A 1 229 ? -23.109 -3.433 10.617 1.00 94.38 229 ASN A C 1
ATOM 1792 O O . ASN A 1 229 ? -22.908 -2.986 9.488 1.00 94.38 229 ASN A O 1
ATOM 1796 N N . VAL A 1 230 ? -23.469 -2.645 11.632 1.00 96.44 230 VAL A N 1
ATOM 1797 C CA . VAL A 1 230 ? -23.625 -1.183 11.532 1.00 96.44 230 VAL A CA 1
ATOM 1798 C C . VAL A 1 2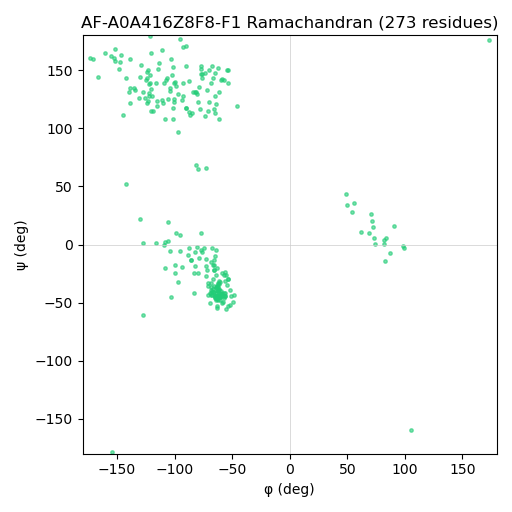30 ? -22.369 -0.425 11.969 1.00 96.44 230 VAL A C 1
ATOM 1800 O O . VAL A 1 230 ? -22.284 0.785 11.782 1.00 96.44 230 VAL A O 1
ATOM 1803 N N . SER A 1 231 ? -21.354 -1.125 12.484 1.00 97.19 231 SER A N 1
ATOM 1804 C CA . SER A 1 231 ? -20.018 -0.571 12.722 1.00 97.19 231 SER A CA 1
ATOM 1805 C C . SER A 1 231 ? -18.909 -1.550 12.325 1.00 97.19 231 SER A C 1
ATOM 1807 O O . SER A 1 231 ? -19.090 -2.767 12.270 1.00 97.19 231 SER A O 1
ATOM 1809 N N . ARG A 1 232 ? -17.708 -1.009 12.110 1.00 96.06 232 ARG A N 1
ATOM 1810 C CA . ARG A 1 232 ? -16.440 -1.748 12.027 1.00 96.06 232 ARG A CA 1
ATOM 1811 C C . ARG A 1 232 ? -15.495 -1.221 13.097 1.00 96.06 232 ARG A C 1
ATOM 1813 O O . ARG A 1 232 ? -15.412 -0.010 13.303 1.00 96.06 232 ARG A O 1
ATOM 1820 N N . ILE A 1 233 ? -14.770 -2.118 13.761 1.00 96.94 233 ILE A N 1
ATOM 1821 C CA . ILE A 1 233 ? -13.743 -1.753 14.739 1.00 96.94 233 ILE A CA 1
ATOM 1822 C C . ILE A 1 233 ? -12.424 -2.391 14.333 1.00 96.94 233 ILE A C 1
ATOM 1824 O O . ILE A 1 233 ? -12.335 -3.615 14.234 1.00 96.94 233 ILE A O 1
ATOM 1828 N N . ALA A 1 234 ? -11.410 -1.556 14.125 1.00 94.56 234 ALA A N 1
ATOM 1829 C CA . ALA A 1 234 ? -10.038 -1.991 13.919 1.00 94.56 234 ALA A CA 1
ATOM 1830 C C . ALA A 1 234 ? -9.202 -1.670 15.158 1.00 94.56 234 ALA A C 1
ATOM 1832 O O . ALA A 1 234 ? -9.377 -0.625 15.785 1.00 94.56 234 ALA A O 1
ATOM 1833 N N . VAL A 1 235 ? -8.294 -2.571 15.512 1.00 95.56 235 VAL A N 1
ATOM 1834 C CA . VAL A 1 235 ? -7.410 -2.461 16.672 1.00 95.56 235 VAL A CA 1
ATOM 1835 C C . VAL A 1 235 ? -5.962 -2.549 16.243 1.00 95.56 235 VAL A C 1
ATOM 1837 O O . VAL A 1 235 ? -5.638 -3.236 15.278 1.00 95.56 235 VAL A O 1
ATOM 1840 N N . ILE A 1 236 ? -5.094 -1.884 16.998 1.00 93.56 236 ILE A N 1
ATOM 1841 C CA . ILE A 1 236 ? -3.659 -2.147 16.980 1.00 93.56 236 ILE A CA 1
ATOM 1842 C C . ILE A 1 236 ? -3.344 -2.998 18.200 1.00 93.56 236 ILE A C 1
ATOM 1844 O O . ILE A 1 236 ? -3.621 -2.594 19.333 1.00 93.56 236 ILE A O 1
ATOM 1848 N N . GLU A 1 237 ? -2.766 -4.167 17.957 1.00 90.25 237 GLU A N 1
ATOM 1849 C CA . GLU A 1 237 ? -2.458 -5.153 18.989 1.00 90.25 237 GLU A CA 1
ATOM 1850 C C . GLU A 1 237 ? -0.953 -5.413 19.063 1.00 90.25 237 GLU A C 1
ATOM 1852 O O . GLU A 1 237 ? -0.346 -5.913 18.123 1.00 90.25 237 GLU A O 1
ATOM 1857 N N . GLU A 1 238 ? -0.334 -5.052 20.184 1.00 88.50 238 GLU A N 1
ATOM 1858 C CA . GLU A 1 238 ? 1.038 -5.464 20.498 1.00 88.50 238 GLU A CA 1
ATOM 1859 C C . GLU A 1 238 ? 1.006 -6.715 21.390 1.00 88.50 238 GLU A C 1
ATOM 1861 O O . GLU A 1 238 ? -0.057 -7.128 21.848 1.00 88.50 238 GLU A O 1
ATOM 1866 N N . ASP A 1 239 ? 2.170 -7.281 21.721 1.00 82.31 239 ASP A N 1
ATOM 1867 C CA . ASP A 1 239 ? 2.278 -8.436 22.633 1.00 82.31 239 ASP A CA 1
ATOM 1868 C C . ASP A 1 239 ? 1.626 -8.173 24.009 1.00 82.31 239 ASP A C 1
ATOM 1870 O O . ASP A 1 239 ? 1.205 -9.093 24.705 1.00 82.31 239 ASP A O 1
ATOM 1874 N N . SER A 1 240 ? 1.507 -6.896 24.393 1.00 82.38 240 SER A N 1
ATOM 1875 C CA . SER A 1 240 ? 0.832 -6.442 25.619 1.00 82.38 240 SER A CA 1
ATOM 1876 C C . SER A 1 240 ? -0.702 -6.366 25.516 1.00 82.38 240 SER A C 1
ATOM 1878 O O . SER A 1 240 ? -1.368 -6.046 26.501 1.00 82.38 240 SER A O 1
ATOM 1880 N N . GLY A 1 241 ? -1.269 -6.659 24.344 1.00 91.38 241 GLY A N 1
ATOM 1881 C CA . GLY A 1 241 ? -2.692 -6.576 24.034 1.00 91.38 241 GLY A CA 1
ATOM 1882 C C . GLY A 1 241 ? -3.055 -5.370 23.163 1.00 91.38 241 GLY A C 1
ATOM 1883 O O . GLY A 1 241 ? -2.223 -4.787 22.464 1.00 91.38 241 GLY A O 1
ATOM 1884 N N . ILE A 1 242 ? -4.336 -4.995 23.184 1.00 95.94 242 ILE A N 1
ATOM 1885 C CA . ILE A 1 242 ? -4.858 -3.894 22.367 1.00 95.94 242 ILE A CA 1
ATOM 1886 C C . ILE A 1 242 ? -4.344 -2.555 22.909 1.00 95.94 242 ILE A C 1
ATOM 1888 O O . ILE A 1 242 ? -4.704 -2.130 24.009 1.00 95.94 242 ILE A O 1
ATOM 1892 N N . VAL A 1 243 ? -3.537 -1.866 22.101 1.00 95.62 243 VAL A N 1
ATOM 1893 C CA . VAL A 1 243 ? -2.909 -0.576 22.441 1.00 95.62 243 VAL A CA 1
ATOM 1894 C C . VAL A 1 243 ? -3.571 0.625 21.767 1.00 95.62 243 VAL A C 1
ATOM 1896 O O . VAL A 1 243 ? -3.218 1.778 22.033 1.00 95.62 243 VAL A O 1
ATOM 1899 N N . GLY A 1 244 ? -4.533 0.377 20.888 1.00 96.00 244 GLY A N 1
ATOM 1900 C CA . GLY A 1 244 ? -5.339 1.403 20.251 1.00 96.00 244 GLY A CA 1
ATOM 1901 C C . GLY A 1 244 ? -6.460 0.792 19.428 1.00 96.00 244 GLY A C 1
ATOM 1902 O O . GLY A 1 244 ? -6.397 -0.379 19.062 1.00 96.00 244 GLY A O 1
ATOM 1903 N N . PHE A 1 245 ? -7.484 1.584 19.140 1.00 97.06 245 PHE A N 1
ATOM 1904 C CA . PHE A 1 245 ? -8.559 1.180 18.245 1.00 97.06 245 PHE A CA 1
ATOM 1905 C C . PHE A 1 245 ? -9.181 2.379 17.542 1.00 97.06 245 PHE A C 1
ATOM 1907 O O . PHE A 1 245 ? -9.132 3.510 18.040 1.00 97.06 245 PHE A O 1
ATOM 1914 N N . CYS A 1 246 ? -9.815 2.112 16.409 1.00 96.44 246 CYS A N 1
ATOM 1915 C CA . CYS A 1 246 ? -10.774 3.009 15.802 1.00 96.44 246 CYS A CA 1
ATOM 1916 C C . CYS A 1 246 ? -12.108 2.292 15.592 1.00 96.44 246 CYS A C 1
ATOM 1918 O O . CYS A 1 246 ? -12.152 1.082 15.375 1.00 96.44 246 CYS A O 1
ATOM 1920 N N . LYS A 1 247 ? -13.202 3.045 15.678 1.00 96.69 247 LYS A N 1
ATOM 1921 C CA . LYS A 1 247 ? -14.551 2.573 15.361 1.00 96.69 247 LYS A CA 1
ATOM 1922 C C . LYS A 1 247 ? -15.124 3.467 14.280 1.00 96.69 247 LYS A C 1
ATOM 1924 O O . LYS A 1 247 ? -15.125 4.688 14.440 1.00 96.69 247 LYS A O 1
ATOM 1929 N N . VAL A 1 248 ? -15.607 2.856 13.208 1.00 96.62 248 VAL A N 1
ATOM 1930 C CA . VAL A 1 248 ? -16.302 3.529 12.113 1.00 96.62 248 VAL A CA 1
ATOM 1931 C C . VAL A 1 248 ? -17.737 3.030 12.095 1.00 96.62 248 VAL A C 1
ATOM 1933 O O . VAL A 1 248 ? -17.966 1.826 12.000 1.00 96.62 248 VAL A O 1
ATOM 1936 N N . ASP A 1 249 ? -18.685 3.952 12.186 1.00 96.94 249 ASP A N 1
ATOM 1937 C CA . ASP A 1 249 ? -20.102 3.669 11.977 1.00 96.94 249 ASP A CA 1
ATOM 1938 C C . ASP A 1 249 ? -20.401 3.672 10.492 1.00 96.94 249 ASP A C 1
ATOM 1940 O O . ASP A 1 249 ? -19.975 4.575 9.774 1.00 96.94 249 ASP A O 1
ATOM 1944 N N . LEU A 1 250 ? -21.091 2.639 10.032 1.00 95.25 250 LEU A N 1
ATOM 1945 C CA . LEU A 1 250 ? -21.416 2.443 8.634 1.00 95.25 250 LEU A CA 1
ATOM 1946 C C . LEU A 1 250 ? -22.782 3.044 8.329 1.00 95.25 250 LEU A C 1
ATOM 1948 O O . LEU A 1 250 ? -23.739 2.904 9.089 1.00 95.25 250 LEU A O 1
ATOM 1952 N N . HIS A 1 251 ? -22.871 3.695 7.182 1.00 90.00 251 HIS A N 1
ATOM 1953 C CA . HIS A 1 251 ? -24.119 4.145 6.599 1.00 90.00 251 HIS A CA 1
ATOM 1954 C C . HIS A 1 251 ? -24.495 3.176 5.466 1.00 90.00 251 HIS A C 1
ATOM 1956 O O . HIS A 1 251 ? -23.630 2.643 4.769 1.00 90.00 251 HIS A O 1
ATOM 1962 N N . GLY A 1 252 ? -25.793 2.930 5.266 1.00 84.62 252 GLY A N 1
ATOM 1963 C CA . GLY A 1 252 ? -26.288 1.969 4.266 1.00 84.62 252 GLY A CA 1
ATOM 1964 C C . GLY A 1 252 ? -25.973 2.323 2.802 1.00 84.62 252 GLY A C 1
ATOM 1965 O O . GLY A 1 252 ? -26.261 1.531 1.913 1.00 84.62 252 GLY A O 1
ATOM 1966 N N . ASP A 1 253 ? -25.384 3.492 2.547 1.00 87.50 253 ASP A N 1
ATOM 1967 C CA . ASP A 1 253 ? -24.963 3.991 1.233 1.00 87.50 253 ASP A CA 1
ATOM 1968 C C . ASP A 1 253 ? -23.477 3.710 0.920 1.00 87.50 253 ASP A C 1
ATOM 1970 O O . ASP A 1 253 ? -22.942 4.209 -0.070 1.00 87.50 253 ASP A O 1
ATOM 1974 N N . GLY A 1 254 ? -22.796 2.927 1.763 1.00 80.88 254 GLY A N 1
ATOM 1975 C CA . GLY A 1 254 ? -21.370 2.625 1.623 1.00 80.88 254 GLY A CA 1
ATOM 1976 C C . GLY A 1 254 ? -20.444 3.710 2.178 1.00 80.88 254 GLY A C 1
ATOM 1977 O O . GLY A 1 254 ? -19.223 3.580 2.072 1.00 80.88 254 GLY A O 1
ATOM 1978 N N . THR A 1 255 ? -20.990 4.766 2.788 1.00 89.25 255 THR A N 1
ATOM 1979 C CA . THR A 1 255 ? -20.212 5.743 3.556 1.00 89.25 255 THR A CA 1
ATOM 1980 C C . THR A 1 255 ? -20.112 5.334 5.026 1.00 89.25 255 THR A C 1
ATOM 1982 O O . THR A 1 255 ? -20.738 4.379 5.482 1.00 89.25 255 THR A O 1
ATOM 1985 N N . GLY A 1 256 ? -19.284 6.038 5.793 1.00 92.56 256 GLY A N 1
ATOM 1986 C CA . GLY A 1 256 ? -19.205 5.829 7.229 1.00 92.56 256 GLY A CA 1
ATOM 1987 C C . GLY A 1 256 ? -18.575 7.008 7.951 1.00 92.56 256 GLY A C 1
ATOM 1988 O O . GLY A 1 256 ? -17.947 7.877 7.339 1.00 92.56 256 GLY A O 1
ATOM 1989 N N . LYS A 1 257 ? -18.747 7.042 9.268 1.00 95.69 257 LYS A N 1
ATOM 1990 C CA . LYS A 1 257 ? -18.240 8.094 10.145 1.00 95.69 257 LYS A CA 1
ATOM 1991 C C . LYS A 1 257 ? -17.282 7.506 11.171 1.00 95.69 257 LYS A C 1
ATOM 1993 O O . LYS A 1 257 ? -17.632 6.584 11.899 1.00 95.69 257 LYS A O 1
ATOM 1998 N N . LEU A 1 258 ? -16.085 8.081 11.268 1.00 94.75 258 LEU A N 1
ATOM 1999 C CA . LEU A 1 258 ? -15.165 7.784 12.364 1.00 94.75 258 LEU A CA 1
ATOM 2000 C C . LEU A 1 258 ? -15.773 8.283 13.685 1.00 94.75 258 LEU A C 1
ATOM 2002 O O . LEU A 1 258 ? -15.986 9.485 13.853 1.00 94.75 258 LEU A O 1
ATOM 2006 N N . ASP A 1 259 ? -16.054 7.357 14.595 1.00 93.12 259 ASP A N 1
ATOM 2007 C CA . ASP A 1 259 ? -16.709 7.604 15.885 1.00 93.12 259 ASP A CA 1
ATOM 2008 C C . ASP A 1 259 ? -15.688 7.595 17.036 1.00 93.12 259 ASP A C 1
ATOM 2010 O O . ASP A 1 259 ? -15.634 8.516 17.850 1.00 93.12 259 ASP A O 1
ATOM 2014 N N . TYR A 1 260 ? -14.785 6.609 17.041 1.00 94.31 260 TYR A N 1
ATOM 2015 C CA . TYR A 1 260 ? -13.681 6.528 18.002 1.00 94.31 260 TYR A CA 1
ATOM 2016 C C . TYR A 1 260 ? -12.340 6.430 17.283 1.00 94.31 260 TYR A C 1
ATOM 2018 O O . TYR A 1 260 ? -12.212 5.712 16.295 1.00 94.31 260 TYR A O 1
ATOM 2026 N N . LEU A 1 261 ? -11.326 7.102 17.829 1.00 94.31 261 LEU A N 1
ATOM 2027 C CA . LEU A 1 261 ? -9.920 6.903 17.489 1.00 94.31 261 LEU A CA 1
ATOM 2028 C C . LEU A 1 261 ? -9.082 7.100 18.750 1.00 94.31 261 LEU A C 1
ATOM 2030 O O . LEU A 1 261 ? -8.985 8.207 19.283 1.00 94.31 261 LEU A O 1
ATOM 2034 N N . VAL A 1 262 ? -8.486 6.019 19.239 1.00 94.94 262 VAL A N 1
ATOM 2035 C CA . VAL A 1 262 ? -7.758 6.011 20.506 1.00 94.94 262 VAL A CA 1
ATOM 2036 C C . VAL A 1 262 ? -6.446 5.272 20.345 1.00 94.94 262 VAL A C 1
ATOM 2038 O O . VAL A 1 262 ? -6.403 4.168 19.819 1.00 94.94 262 VAL A O 1
ATOM 2041 N N . VAL A 1 263 ? -5.379 5.864 20.875 1.00 94.75 263 VAL A N 1
ATOM 2042 C CA . VAL A 1 263 ? -4.108 5.183 21.123 1.00 94.75 263 VAL A CA 1
ATOM 2043 C C . VAL A 1 263 ? -3.733 5.426 22.577 1.00 94.75 263 VAL A C 1
ATOM 2045 O O . VAL A 1 263 ? -3.766 6.576 23.051 1.00 94.75 263 VAL A O 1
ATOM 2048 N N . LEU A 1 264 ? -3.384 4.346 23.279 1.00 94.88 264 LEU A N 1
ATOM 2049 C CA . LEU A 1 264 ? -2.942 4.404 24.666 1.00 94.88 264 LEU A CA 1
ATOM 2050 C C . LEU A 1 264 ? -1.778 5.401 24.811 1.00 94.88 264 LEU A C 1
ATOM 2052 O O . LEU A 1 264 ? -0.909 5.441 23.934 1.00 94.88 264 LEU A O 1
ATOM 2056 N N . PRO A 1 265 ? -1.739 6.225 25.877 1.00 92.75 265 PRO A N 1
ATOM 2057 C CA . PRO A 1 265 ? -0.744 7.286 26.042 1.00 92.75 265 PRO A CA 1
ATOM 2058 C C . PRO A 1 265 ? 0.705 6.850 25.799 1.00 92.75 265 PRO A C 1
ATOM 2060 O O . PRO A 1 265 ? 1.427 7.530 25.072 1.00 92.75 265 PRO A O 1
ATOM 2063 N N . GLN A 1 266 ? 1.094 5.690 26.325 1.00 91.88 266 GLN A N 1
ATOM 2064 C CA . GLN A 1 266 ? 2.429 5.103 26.191 1.00 91.88 266 GLN A CA 1
ATOM 2065 C C . GLN A 1 266 ? 2.792 4.665 24.758 1.00 91.88 266 GLN A C 1
ATOM 2067 O O . GLN A 1 266 ? 3.970 4.486 24.445 1.00 91.88 266 GLN A O 1
ATOM 2072 N N . CYS A 1 267 ? 1.801 4.521 23.875 1.00 91.19 267 CYS A N 1
ATOM 2073 C CA . CYS A 1 267 ? 1.983 4.135 22.472 1.00 91.19 267 CYS A CA 1
ATOM 2074 C C . CYS A 1 267 ? 1.793 5.311 21.497 1.00 91.19 267 CYS A C 1
ATOM 2076 O O . CYS A 1 267 ? 1.888 5.141 20.277 1.00 91.19 267 CYS A O 1
ATOM 2078 N N . ARG A 1 268 ? 1.550 6.530 21.998 1.00 90.19 268 ARG A N 1
ATOM 2079 C CA . ARG A 1 268 ? 1.458 7.736 21.159 1.00 90.19 268 ARG A CA 1
ATOM 2080 C C . ARG A 1 268 ? 2.822 8.081 20.550 1.00 90.19 268 ARG A C 1
ATOM 2082 O O . ARG A 1 268 ? 3.869 7.711 21.065 1.00 90.19 268 ARG A O 1
ATOM 2089 N N . GLY A 1 269 ? 2.813 8.757 19.400 1.00 85.44 269 GLY A N 1
ATOM 2090 C CA . GLY A 1 269 ? 4.032 9.066 18.633 1.00 85.44 269 GLY A CA 1
ATOM 2091 C C . GLY A 1 269 ? 4.529 7.926 17.731 1.00 85.44 269 GLY A C 1
ATOM 2092 O O . GLY A 1 269 ? 5.267 8.184 16.784 1.00 85.44 269 GLY A O 1
ATOM 2093 N N . ARG A 1 270 ? 4.033 6.691 17.910 1.00 85.56 270 ARG A N 1
ATOM 2094 C CA . ARG A 1 270 ? 4.360 5.518 17.068 1.00 85.56 270 ARG A CA 1
ATOM 2095 C C . ARG A 1 270 ? 3.642 5.487 15.709 1.00 85.56 270 ARG A C 1
ATOM 2097 O O . ARG A 1 270 ? 3.671 4.482 15.013 1.00 85.56 270 ARG A O 1
ATOM 2104 N N . LYS A 1 271 ? 2.975 6.583 15.325 1.00 83.75 271 LYS A N 1
ATOM 2105 C CA . LYS A 1 271 ? 2.126 6.716 14.117 1.00 83.75 271 LYS A CA 1
ATOM 2106 C C . LYS A 1 271 ? 0.898 5.789 14.069 1.00 83.75 271 LYS A C 1
ATOM 2108 O O . LYS A 1 271 ? 0.212 5.766 13.058 1.00 83.75 271 LYS A O 1
ATOM 2113 N N . TYR A 1 272 ? 0.563 5.124 15.171 1.00 88.62 272 TYR A N 1
ATOM 2114 C CA . TYR A 1 272 ? -0.614 4.257 15.302 1.00 88.62 272 TYR A CA 1
ATOM 2115 C C . TYR A 1 272 ? -1.952 4.952 15.090 1.00 88.62 272 TYR A C 1
ATOM 2117 O O . TYR A 1 272 ? -2.847 4.350 14.536 1.00 88.62 272 TYR A O 1
ATOM 2125 N N . GLY A 1 273 ? -2.082 6.233 15.442 1.00 85.62 273 GLY A N 1
ATOM 2126 C CA . GLY A 1 273 ? -3.316 6.969 15.142 1.00 85.62 273 GLY A CA 1
ATOM 2127 C C . GLY A 1 273 ? -3.490 7.316 13.658 1.00 85.62 273 GLY A C 1
ATOM 2128 O O . GLY A 1 273 ? -4.552 7.787 13.277 1.00 85.62 273 GLY A O 1
ATOM 2129 N N . LYS A 1 274 ? -2.436 7.168 12.843 1.00 82.12 274 LYS A N 1
ATOM 2130 C CA . LYS A 1 274 ? -2.472 7.431 11.398 1.00 82.12 274 LYS A CA 1
ATOM 2131 C C . LYS A 1 274 ? -2.690 6.154 10.579 1.00 82.12 274 LYS A C 1
ATOM 2133 O O . LYS A 1 274 ? -3.198 6.262 9.466 1.00 82.12 274 LYS A O 1
ATOM 2138 N N . ALA A 1 275 ? -2.184 5.028 11.076 1.00 76.56 275 ALA A N 1
ATOM 2139 C CA . ALA A 1 275 ? -2.372 3.716 10.470 1.00 76.56 275 ALA A CA 1
ATOM 2140 C C . ALA A 1 275 ? -3.827 3.270 10.620 1.00 76.56 275 ALA A C 1
ATOM 2142 O O . ALA A 1 275 ? -4.308 2.618 9.675 1.00 76.56 275 ALA A O 1
#